Protein AF-A0A3M1EC42-F1 (afdb_monomer)

Nearest PDB structures (foldseek):
  6jzc-assembly1_A  TM=4.758E-01  e=5.371E-01  Mus musculus
  3n10-assembly1_A  TM=3.658E-01  e=4.833E+00  Yersinia pestis
  2fjt-assembly1_B  TM=2.002E-01  e=6.261E-01  Yersinia pestis KIM10+
  6tuh-assembly2_B  TM=3.003E-01  e=6.240E+00  Homo sapiens
  5c79-assembly2_B  TM=2.444E-01  e=6.240E+00  Mus musculus

Mean predicted aligned error: 6.99 Å

Radius of gyration: 23.3 Å; Cα contacts (8 Å, |Δi|>4): 677; chains: 1; bounding box: 55×46×60 Å

Secondary structure (DSSP, 8-state):
----EEEEEE-TT--TT-SSS-SEEEEEE-GGGT---EEEEEEEEEEEEEEEETTEEEEEEEEETTEEEEESSHHHHHHHHHHHHHHH-BTTB--SEEEEETTEEEEEEEETTEEEEE-TTS-EEEESSHHHHHHHHHHHHHHTTS-SSTTSEEEEEE-TTT--EE--SEEEE-SSS--EEEEEEEETTEEEEEEEETTEEEEEESSSTTHHHHHHHHHHHHHHHTTSSSSGGG-EEEEE-HHHHHHHHHTSEEEEEEEEEEEEETTEEEEEEEEEEE-SS-EEEEEE-TTS-EEEEEESSHHHHHHHHHHHHHHTTSSS-GGG-EEEEPPTT----HHHHHTTS----

Foldseek 3Di:
DLQKDKDKDADPPDDPPDQPAARIFIWIDCVSLVARAIAAGAGKHKDADPDDDPPQGIKIWGAALRRIQIDSDDVVSSVVVVVVVNVQDDPSDHAFKWKDAPPDIWGWHDDVQWIWTDDVVDDIQIDSWPLVSLVVVLVVCCVVPSDVDSVSIFMWGQASHHNDTHGFLWWKDADQGGTWGWTWYQDPVGIWIWTIDRNDIDIDHPPDLCRVVVSLQVQLVVCCVVVSDVGSQSIKIGQHAPVSVVSSVVQWAFPQKWKWAWFQDPNDTDIDIWTWTDPPQWIWTWDQDPQRGIMIGTDNDPVRRLLSVLVVCVVVVRHPGSNRIDMDGDDPDDDPDVVNVVSPPPPPD

Sequence (349 aa):
MSTLSITYRKNPQYVDGAVNEPRLFAVIDLSGYGVTEKITDLPIYFRQLKTPVGPIRVVYSTRVAGLPLERGNLESLVTVLDGYLASLIRFERLPEYVFHVGDDAWPIYQLPGELVTRYPGGPVFSAPDIAELRLWLADHFKRIGRIENRRELNILYLSHSDLQLYPPECTLRASTVPDIPVFPTKNGKGKKLVAPVNSQSISVPMSQDTALFDLYHEVGWYLTRRGRIADPYELTVRKLDRDTWARLKAALTPYGLALSFYVETDGRLRRHESPVFTDGQSLIAAQVNRLGRMSLYLGTDMRALQKRLGEELYSYRMISSPDAVQVVSAQRDAPMSILDRLLQAPAIA

Solvent-accessible surface area (backbone atoms only — not comparable to full-atom values): 19020 Å² total; per-residue (Å²): 131,68,67,67,48,75,48,79,41,77,37,91,83,51,54,94,87,42,81,89,43,40,46,29,26,34,30,36,45,35,57,57,61,64,20,90,62,55,30,63,46,28,51,30,30,53,46,76,48,92,72,60,62,84,92,36,51,39,38,34,33,37,51,49,74,77,47,78,48,76,24,64,42,68,69,63,37,48,57,51,49,43,57,48,48,63,70,59,45,52,93,47,31,65,41,49,31,32,42,33,52,86,94,46,75,42,59,26,32,73,51,96,71,30,35,38,34,61,52,91,98,56,67,78,47,72,25,48,26,65,32,58,36,49,50,55,49,27,52,50,38,36,75,73,68,77,35,93,48,62,82,60,52,43,67,27,40,36,39,68,31,36,35,40,64,40,63,49,56,28,30,42,35,43,95,77,48,65,58,29,53,28,32,78,44,60,56,101,89,47,51,28,41,34,37,55,51,85,59,38,75,49,69,36,61,54,87,48,74,54,31,68,57,56,41,47,50,55,52,18,49,51,36,30,78,68,67,56,39,94,48,40,51,61,43,27,45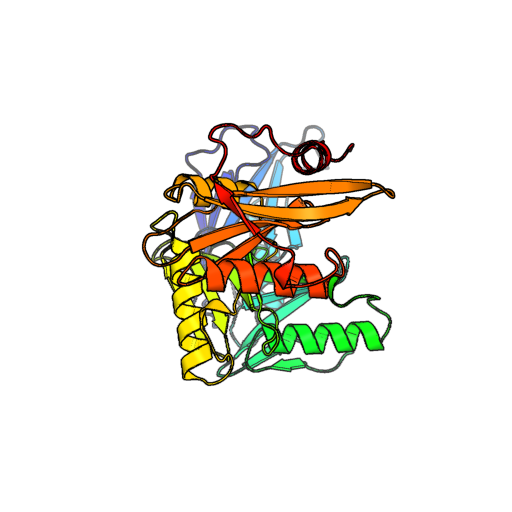,30,67,24,46,62,68,61,48,54,52,37,55,73,70,39,46,76,64,61,34,18,45,34,36,57,34,74,54,95,93,36,80,40,82,44,75,25,61,30,28,28,80,88,79,36,34,36,36,57,44,73,46,98,85,58,24,33,32,39,42,44,15,84,41,70,66,53,33,41,48,52,54,13,47,52,37,31,74,70,66,48,34,98,45,36,78,58,46,39,84,42,76,44,65,95,77,67,75,76,51,68,65,58,53,64,62,60,54,73,79,81,126

pLDDT: mean 89.1, std 12.34, range [30.92, 97.69]

Structure (mmCIF, N/CA/C/O backbone):
data_AF-A0A3M1EC42-F1
#
_entry.id   AF-A0A3M1EC42-F1
#
loop_
_atom_site.group_PDB
_atom_site.id
_atom_site.type_symbol
_atom_site.label_atom_id
_atom_site.label_alt_id
_atom_site.label_comp_id
_atom_site.label_asym_id
_atom_site.label_entity_id
_atom_site.label_seq_id
_atom_site.pdbx_PDB_ins_code
_atom_site.Cartn_x
_atom_site.Cartn_y
_atom_site.Cartn_z
_atom_site.occupancy
_atom_site.B_iso_or_equiv
_atom_site.auth_seq_id
_atom_site.auth_comp_id
_atom_site.auth_asym_id
_atom_site.auth_atom_id
_atom_site.pdbx_PDB_model_num
ATOM 1 N N . MET A 1 1 ? 18.804 -14.948 -26.919 1.00 50.34 1 MET A N 1
ATOM 2 C CA . MET A 1 1 ? 18.633 -13.533 -26.539 1.00 50.34 1 MET A CA 1
ATOM 3 C C . MET A 1 1 ? 17.150 -13.244 -26.620 1.00 50.34 1 MET A C 1
ATOM 5 O O . MET A 1 1 ? 16.623 -13.200 -27.723 1.00 50.34 1 MET A O 1
ATOM 9 N N . SER A 1 2 ? 16.465 -13.177 -25.482 1.00 52.91 2 SER A N 1
ATOM 10 C CA . SER A 1 2 ? 15.068 -12.742 -25.448 1.00 52.91 2 SER A CA 1
ATOM 11 C C . SER A 1 2 ? 15.041 -11.278 -25.857 1.00 52.91 2 SER A C 1
ATOM 13 O O . SER A 1 2 ? 15.697 -10.479 -25.207 1.00 52.91 2 SER A O 1
ATOM 15 N N . THR A 1 3 ? 14.401 -10.955 -26.979 1.00 73.81 3 THR A N 1
ATOM 16 C CA . THR A 1 3 ? 14.316 -9.579 -27.481 1.00 73.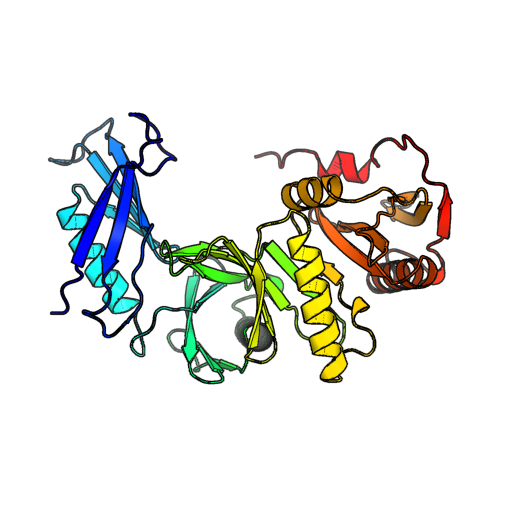81 3 THR A CA 1
ATOM 17 C C . THR A 1 3 ? 12.951 -9.041 -27.099 1.00 73.81 3 THR A C 1
ATOM 19 O O . THR A 1 3 ? 11.931 -9.469 -27.638 1.00 73.81 3 THR A O 1
ATOM 22 N N . LEU A 1 4 ? 12.926 -8.149 -26.119 1.00 84.88 4 LEU A N 1
ATOM 23 C CA . LEU A 1 4 ? 11.725 -7.447 -25.706 1.00 84.88 4 LEU A CA 1
ATOM 24 C C . LEU A 1 4 ? 11.152 -6.630 -26.882 1.00 84.88 4 LEU A C 1
ATOM 26 O O . LEU A 1 4 ? 11.871 -5.890 -27.555 1.00 84.88 4 LEU A O 1
ATOM 30 N N . SER A 1 5 ? 9.845 -6.756 -27.134 1.00 89.25 5 SER A N 1
ATOM 31 C CA . SER A 1 5 ? 9.148 -5.987 -28.175 1.00 89.25 5 SER A CA 1
ATOM 32 C C . SER A 1 5 ? 8.444 -4.777 -27.558 1.00 89.25 5 SER A C 1
ATOM 34 O O . SER A 1 5 ? 7.576 -4.942 -26.697 1.00 89.25 5 SER A O 1
ATOM 36 N N . ILE A 1 6 ? 8.800 -3.566 -28.008 1.00 93.94 6 ILE A N 1
ATOM 37 C CA . ILE A 1 6 ? 8.204 -2.298 -27.551 1.00 93.94 6 ILE A CA 1
ATOM 38 C C . ILE A 1 6 ? 7.476 -1.603 -28.690 1.00 93.94 6 ILE A C 1
ATOM 40 O O . ILE A 1 6 ? 8.027 -1.408 -29.772 1.00 93.94 6 ILE A O 1
ATOM 44 N N . THR A 1 7 ? 6.267 -1.128 -28.405 1.00 94.81 7 THR A N 1
ATOM 45 C CA . THR A 1 7 ? 5.597 -0.112 -29.224 1.00 94.81 7 THR A CA 1
ATOM 46 C C . THR A 1 7 ? 5.316 1.132 -28.390 1.00 94.81 7 THR A C 1
ATOM 48 O O . THR A 1 7 ? 5.173 1.053 -27.171 1.00 94.81 7 THR A O 1
ATOM 51 N N . TYR A 1 8 ? 5.264 2.301 -29.030 1.00 95.94 8 TYR A N 1
ATOM 52 C CA . TYR A 1 8 ? 5.087 3.578 -28.338 1.00 95.94 8 TYR A CA 1
ATOM 53 C C . TYR A 1 8 ? 3.787 4.258 -28.749 1.00 95.94 8 TYR A C 1
ATOM 55 O O . TYR A 1 8 ? 3.456 4.345 -29.931 1.00 95.94 8 TYR A O 1
ATOM 63 N N . ARG A 1 9 ? 3.101 4.833 -27.764 1.00 95.56 9 ARG A N 1
ATOM 64 C CA . ARG A 1 9 ? 1.951 5.717 -27.945 1.00 95.56 9 ARG A CA 1
ATOM 65 C C . ARG A 1 9 ? 2.299 7.105 -27.420 1.00 95.56 9 ARG A C 1
ATOM 67 O O . ARG A 1 9 ? 2.848 7.236 -26.330 1.00 95.56 9 ARG A O 1
ATOM 74 N N . LYS A 1 10 ? 1.974 8.155 -28.178 1.00 94.50 10 LYS A N 1
ATOM 75 C CA . LYS A 1 10 ? 2.142 9.540 -27.710 1.00 94.50 10 LYS A CA 1
ATOM 76 C C . LYS A 1 10 ? 1.190 9.826 -26.550 1.00 94.50 10 LYS A C 1
ATOM 78 O O . LYS A 1 10 ? 0.035 9.400 -26.590 1.00 94.50 10 LYS A O 1
ATOM 83 N N . ASN A 1 11 ? 1.658 10.572 -25.552 1.00 93.75 11 ASN A N 1
ATOM 84 C CA . ASN A 1 11 ? 0.771 11.144 -24.549 1.00 93.75 11 ASN A CA 1
ATOM 85 C C . ASN A 1 11 ? 0.087 12.395 -25.139 1.00 93.75 11 ASN A C 1
ATOM 87 O O . ASN A 1 11 ? 0.784 13.371 -25.412 1.00 93.75 11 ASN A O 1
ATOM 91 N N . PRO A 1 12 ? -1.245 12.402 -25.348 1.00 90.44 12 PRO A N 1
ATOM 92 C CA . PRO A 1 12 ? -1.942 13.558 -25.915 1.00 90.44 12 PRO A CA 1
ATOM 93 C C . PRO A 1 12 ? -1.949 14.780 -24.986 1.00 90.44 12 PRO A C 1
ATOM 95 O O . PRO A 1 12 ? -2.216 15.880 -25.451 1.00 90.44 12 PRO A O 1
ATOM 98 N N . GLN A 1 13 ? -1.674 14.591 -23.693 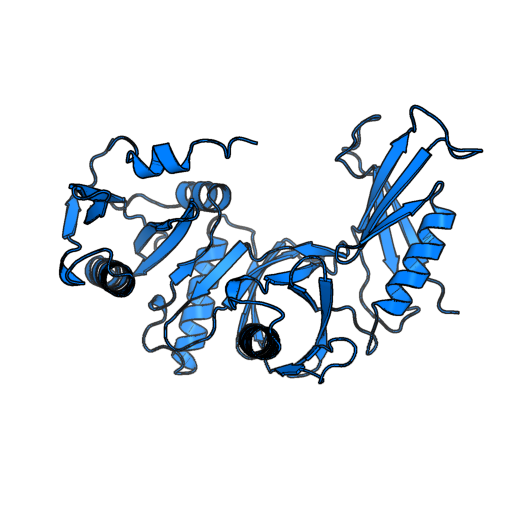1.00 90.06 13 GLN A N 1
ATOM 99 C CA . GLN A 1 13 ? -1.626 15.671 -22.705 1.00 90.06 13 GLN A CA 1
ATOM 100 C C . GLN A 1 13 ? -0.244 16.324 -22.600 1.00 90.06 13 GLN A C 1
ATOM 102 O O . GLN A 1 13 ? -0.120 17.345 -21.939 1.00 90.06 13 GLN A O 1
ATOM 107 N N . TYR A 1 14 ? 0.783 15.753 -23.239 1.00 90.88 14 TYR A N 1
ATOM 108 C CA . TYR A 1 14 ? 2.147 16.255 -23.119 1.00 90.88 14 TYR A CA 1
ATOM 109 C C . TYR A 1 14 ? 2.306 17.629 -23.774 1.00 90.88 14 TYR A C 1
ATOM 111 O O . TYR A 1 14 ? 2.004 17.802 -24.958 1.00 90.88 14 TYR A O 1
ATOM 119 N N . VAL A 1 15 ? 2.875 18.565 -23.018 1.00 87.56 15 VAL A N 1
ATOM 120 C CA . VAL A 1 15 ? 3.293 19.883 -23.505 1.00 87.56 15 VAL A CA 1
ATOM 121 C C . VAL A 1 15 ? 4.820 19.954 -23.554 1.00 87.56 15 VAL A C 1
ATOM 123 O O . VAL A 1 15 ? 5.505 19.505 -22.633 1.00 87.56 15 VAL A O 1
ATOM 126 N N . ASP A 1 16 ? 5.375 20.530 -24.624 1.00 83.69 16 ASP A N 1
ATOM 127 C CA . ASP A 1 16 ? 6.824 20.694 -24.757 1.00 83.69 16 ASP A CA 1
ATOM 128 C C . ASP A 1 16 ? 7.401 21.488 -23.573 1.00 83.69 16 ASP A C 1
ATOM 130 O O . ASP A 1 16 ? 6.939 22.575 -23.229 1.00 83.69 16 ASP A O 1
ATOM 134 N N . GLY A 1 17 ? 8.428 20.920 -22.937 1.00 78.25 17 GLY A N 1
ATOM 135 C CA . GLY A 1 17 ? 9.040 21.476 -21.728 1.00 78.25 17 GLY A CA 1
ATOM 136 C C . GLY A 1 17 ? 8.442 20.970 -20.411 1.00 78.25 17 GLY A C 1
ATOM 137 O O . GLY A 1 17 ? 9.009 21.260 -19.356 1.00 78.25 17 GLY A O 1
ATOM 138 N N . ALA A 1 18 ? 7.369 20.170 -20.439 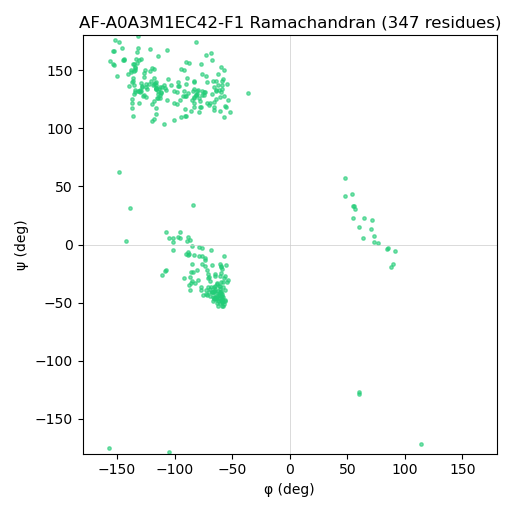1.00 82.38 18 ALA A N 1
ATOM 139 C CA . ALA A 1 18 ? 6.856 19.503 -19.246 1.00 82.38 18 ALA A CA 1
ATOM 140 C C . ALA A 1 18 ? 7.875 18.477 -18.720 1.00 82.38 18 ALA A C 1
ATOM 142 O O . ALA A 1 18 ? 8.300 17.567 -19.433 1.00 82.38 18 ALA A O 1
ATOM 143 N N . VAL A 1 19 ? 8.279 18.636 -17.456 1.00 76.25 19 VAL A N 1
ATOM 144 C CA . VAL A 1 19 ? 9.298 17.784 -16.810 1.00 76.25 19 VAL A CA 1
ATOM 145 C C . VAL A 1 19 ? 8.670 16.591 -16.083 1.00 76.25 19 VAL A C 1
ATOM 147 O O . VAL A 1 19 ? 9.288 15.535 -15.993 1.00 76.25 19 VAL A O 1
ATOM 150 N N . ASN A 1 20 ? 7.430 16.739 -15.607 1.00 84.81 20 ASN A N 1
ATOM 151 C CA . ASN A 1 20 ? 6.737 15.738 -14.786 1.00 84.81 20 ASN A CA 1
ATOM 152 C C . ASN A 1 20 ? 5.652 14.968 -15.549 1.00 84.81 20 ASN A C 1
ATOM 154 O O . ASN A 1 20 ? 4.930 14.168 -14.958 1.00 84.81 20 ASN A O 1
ATOM 158 N N . GLU A 1 21 ? 5.542 15.189 -16.856 1.00 91.00 21 GLU A N 1
ATOM 159 C CA . GLU A 1 21 ? 4.565 14.516 -17.703 1.00 91.00 21 GLU A CA 1
ATOM 160 C C . GLU A 1 21 ? 5.282 13.573 -18.668 1.00 91.00 21 GLU A C 1
ATOM 162 O O . GLU A 1 21 ? 6.255 13.974 -19.318 1.00 91.00 21 GLU A O 1
ATOM 167 N N . PRO A 1 22 ? 4.833 12.312 -18.785 1.00 94.69 22 PRO A N 1
ATOM 168 C CA . PRO A 1 22 ? 5.423 11.398 -19.744 1.00 94.69 22 PRO A CA 1
ATOM 169 C C . PRO A 1 22 ? 5.140 11.905 -21.157 1.00 94.69 22 PRO A C 1
ATOM 171 O O . PRO A 1 22 ? 4.014 12.276 -21.486 1.00 94.69 22 PRO A O 1
ATOM 174 N N . ARG A 1 23 ? 6.154 11.884 -22.017 1.00 95.50 23 ARG A N 1
ATOM 175 C CA . ARG A 1 23 ? 6.002 12.211 -23.438 1.00 95.50 23 ARG A CA 1
ATOM 176 C C . ARG A 1 23 ? 5.377 11.049 -24.206 1.00 95.50 23 ARG A C 1
ATOM 178 O O . ARG A 1 23 ? 4.596 11.258 -25.136 1.00 95.50 23 ARG A O 1
ATOM 185 N N . LEU A 1 24 ? 5.736 9.823 -23.827 1.00 96.81 24 LEU A N 1
ATOM 186 C CA . LEU A 1 24 ? 5.275 8.587 -24.454 1.00 96.81 24 LEU A CA 1
ATOM 187 C C . LEU A 1 24 ? 4.828 7.584 -23.388 1.00 96.81 24 LEU A C 1
ATOM 189 O O . LEU A 1 24 ? 5.316 7.601 -22.261 1.00 96.81 24 LEU A O 1
ATOM 193 N N . PHE A 1 25 ? 3.962 6.665 -23.796 1.00 96.69 25 PHE A N 1
ATOM 194 C CA . PHE A 1 25 ? 3.672 5.428 -23.085 1.00 96.69 25 PHE A CA 1
ATOM 195 C C . PHE A 1 25 ? 4.185 4.256 -23.918 1.00 96.69 25 PHE A C 1
ATOM 197 O O . PHE A 1 25 ? 3.864 4.153 -25.105 1.00 96.69 25 PHE A O 1
ATOM 204 N N . ALA A 1 26 ? 5.005 3.403 -23.313 1.00 96.12 26 ALA A N 1
ATOM 205 C CA . ALA A 1 26 ? 5.505 2.188 -23.933 1.00 96.12 26 ALA A CA 1
ATOM 206 C C . ALA A 1 26 ? 4.584 1.004 -23.608 1.00 96.12 26 ALA A C 1
ATOM 208 O O . ALA A 1 26 ? 4.230 0.772 -22.451 1.00 96.12 26 ALA A O 1
ATOM 209 N N . VAL A 1 27 ? 4.230 0.249 -24.647 1.00 95.69 27 VAL A N 1
ATOM 210 C CA . VAL A 1 27 ? 3.586 -1.059 -24.544 1.00 95.69 27 VAL A CA 1
ATOM 211 C C . VAL A 1 27 ? 4.662 -2.113 -24.748 1.00 95.69 27 VAL A C 1
ATOM 213 O O . VAL A 1 27 ? 5.322 -2.115 -25.790 1.00 95.69 27 VAL A O 1
ATOM 216 N N . ILE A 1 28 ? 4.833 -2.991 -23.766 1.00 94.94 28 ILE A N 1
ATOM 217 C CA . ILE A 1 28 ? 5.882 -4.008 -23.748 1.00 94.94 28 ILE A CA 1
ATOM 218 C C . ILE A 1 28 ? 5.252 -5.392 -23.801 1.00 94.94 28 ILE A C 1
ATOM 220 O O . ILE A 1 28 ? 4.425 -5.743 -22.958 1.00 94.94 28 ILE A O 1
ATOM 224 N N . ASP A 1 29 ? 5.687 -6.184 -24.776 1.00 93.75 29 ASP A N 1
ATOM 225 C CA . ASP A 1 29 ? 5.403 -7.612 -24.836 1.00 93.75 29 ASP A CA 1
ATOM 226 C C . ASP A 1 29 ? 6.516 -8.391 -24.123 1.00 93.75 29 ASP A C 1
ATOM 228 O O . ASP A 1 29 ? 7.678 -8.351 -24.538 1.00 93.75 29 ASP A O 1
ATOM 232 N N . LEU A 1 30 ? 6.154 -9.076 -23.036 1.00 93.06 30 LEU A N 1
ATOM 233 C CA . LEU A 1 30 ? 7.082 -9.855 -22.217 1.00 93.06 30 LEU A CA 1
ATOM 234 C C . LEU A 1 30 ? 7.090 -11.348 -22.570 1.00 93.06 30 LEU A C 1
ATOM 236 O O . LEU A 1 30 ? 7.783 -12.121 -21.907 1.00 93.06 30 LEU A O 1
ATOM 240 N N . SER A 1 31 ? 6.393 -11.763 -23.635 1.00 91.62 31 SER A N 1
ATOM 241 C CA . SER A 1 31 ? 6.356 -13.166 -24.078 1.00 91.62 31 SER A CA 1
ATOM 242 C C . SER A 1 31 ? 7.743 -13.743 -24.374 1.00 91.62 31 SER A C 1
ATOM 244 O O . SER A 1 31 ? 7.979 -14.926 -24.137 1.00 91.62 31 SER A O 1
ATOM 246 N N . GLY A 1 32 ? 8.703 -12.904 -24.784 1.00 89.25 32 GLY A N 1
ATOM 247 C CA . GLY A 1 32 ? 10.112 -13.289 -24.938 1.00 89.25 32 GLY A CA 1
ATOM 248 C C . GLY A 1 32 ? 10.785 -13.781 -23.645 1.00 89.25 32 GLY A C 1
ATOM 249 O O . GLY A 1 32 ? 11.825 -14.436 -23.713 1.00 89.25 32 GLY A O 1
ATOM 250 N N . TYR A 1 33 ? 10.194 -13.506 -22.479 1.00 89.62 33 TYR A N 1
ATOM 251 C CA . TYR A 1 33 ? 10.626 -13.977 -21.158 1.00 89.62 33 TYR A CA 1
ATOM 252 C C . TYR A 1 33 ? 9.705 -15.052 -20.558 1.00 89.62 33 TYR A C 1
ATOM 254 O O . TYR A 1 33 ? 9.805 -15.338 -19.366 1.00 89.62 33 TYR A O 1
ATOM 262 N N . GLY A 1 34 ? 8.777 -15.609 -21.344 1.00 89.56 34 GLY A N 1
ATOM 263 C CA . GLY A 1 34 ? 7.776 -16.569 -20.861 1.00 89.56 34 GLY A CA 1
ATOM 264 C C . GLY A 1 34 ? 6.623 -15.939 -20.070 1.00 89.56 34 GLY A C 1
ATOM 265 O O . GLY A 1 34 ? 5.715 -16.642 -19.642 1.00 89.56 34 GLY A O 1
ATOM 266 N N . VAL A 1 35 ? 6.613 -14.612 -19.908 1.00 90.44 35 VAL A N 1
ATOM 267 C CA . VAL A 1 35 ? 5.552 -13.889 -19.199 1.00 90.44 35 VAL A CA 1
ATOM 268 C C . VAL A 1 35 ? 4.404 -13.613 -20.171 1.00 90.44 35 VAL A C 1
ATOM 270 O O . VAL A 1 35 ? 4.596 -12.993 -21.216 1.00 90.44 35 VAL A O 1
ATOM 273 N N . THR A 1 36 ? 3.189 -14.045 -19.832 1.00 86.94 36 THR A N 1
ATOM 274 C CA . THR A 1 36 ? 1.999 -13.837 -20.682 1.00 86.94 36 THR A CA 1
ATOM 275 C C . THR A 1 36 ? 1.446 -12.413 -20.623 1.00 86.94 36 THR A C 1
ATOM 277 O O . THR A 1 36 ? 0.631 -12.017 -21.456 1.00 86.94 36 THR A O 1
ATOM 280 N N . GLU A 1 37 ? 1.836 -11.654 -19.604 1.00 84.06 37 GLU A N 1
ATOM 281 C CA . GLU A 1 37 ? 1.365 -10.296 -19.357 1.00 84.06 37 GLU A CA 1
ATOM 282 C C . GLU A 1 37 ? 2.023 -9.288 -20.303 1.00 84.06 37 GLU A C 1
ATOM 284 O O . GLU A 1 37 ? 3.187 -9.410 -20.689 1.00 84.06 37 GLU A O 1
ATOM 289 N N . LYS A 1 38 ? 1.258 -8.251 -20.653 1.00 90.88 38 LYS A N 1
ATOM 290 C CA . LYS A 1 38 ? 1.746 -7.097 -21.408 1.00 90.88 38 LYS A CA 1
ATOM 291 C C . LYS A 1 38 ? 1.692 -5.867 -20.527 1.00 90.88 38 LYS A C 1
ATOM 293 O O . LYS A 1 38 ? 0.661 -5.596 -19.913 1.00 90.88 38 LYS A O 1
ATOM 298 N N . ILE A 1 39 ? 2.770 -5.096 -20.537 1.00 93.56 39 ILE A N 1
ATOM 299 C CA . ILE A 1 39 ? 2.794 -3.772 -19.914 1.00 93.56 39 ILE A CA 1
ATOM 300 C C . ILE A 1 39 ? 2.164 -2.809 -20.907 1.00 93.56 39 ILE A C 1
ATOM 302 O O . ILE A 1 39 ? 2.549 -2.810 -22.075 1.00 93.56 39 ILE A O 1
ATOM 306 N N . THR A 1 40 ? 1.190 -2.010 -20.485 1.00 92.00 40 THR A N 1
ATOM 307 C CA . THR A 1 40 ? 0.393 -1.187 -21.410 1.00 92.00 40 THR A CA 1
ATOM 308 C C . THR A 1 40 ? 0.703 0.300 -21.333 1.00 92.00 40 THR A C 1
ATOM 310 O O . THR A 1 40 ? 0.431 1.026 -22.286 1.00 92.00 40 THR A O 1
ATOM 313 N N . ASP A 1 41 ? 1.242 0.764 -20.210 1.00 93.38 41 ASP A N 1
ATOM 314 C CA . ASP A 1 41 ? 1.326 2.183 -19.882 1.00 93.38 41 ASP A CA 1
ATOM 315 C C . ASP A 1 41 ? 2.673 2.563 -19.236 1.00 93.38 41 ASP A C 1
ATOM 317 O O . ASP A 1 41 ? 2.705 3.491 -18.434 1.00 93.38 41 ASP A O 1
ATOM 321 N N . LEU A 1 42 ? 3.797 1.905 -19.571 1.00 95.81 42 LEU A N 1
ATOM 322 C CA . LEU A 1 42 ? 5.106 2.293 -19.012 1.00 95.81 42 LEU A CA 1
ATOM 323 C C . LEU A 1 42 ? 5.426 3.751 -19.409 1.00 95.81 42 LEU A C 1
ATOM 325 O O . LEU A 1 42 ? 5.604 4.025 -20.603 1.00 95.81 42 LEU A O 1
ATOM 329 N N . PRO A 1 43 ? 5.517 4.699 -18.456 1.00 96.62 43 PRO A N 1
ATOM 330 C CA . PRO A 1 43 ? 5.732 6.104 -18.778 1.00 96.62 43 PRO A CA 1
ATOM 331 C C . PRO A 1 43 ? 7.175 6.353 -19.225 1.00 96.62 43 PRO A C 1
ATOM 333 O O . PRO A 1 43 ? 8.124 5.971 -18.539 1.00 96.62 43 PRO A O 1
ATOM 336 N N . ILE A 1 44 ? 7.347 7.050 -20.349 1.00 97.12 44 ILE A N 1
ATOM 337 C CA . ILE A 1 44 ? 8.646 7.521 -20.837 1.00 97.12 44 ILE A CA 1
ATOM 338 C C . ILE A 1 44 ? 8.645 9.050 -20.843 1.00 97.12 44 ILE A C 1
ATOM 340 O O . ILE A 1 44 ? 7.889 9.697 -21.574 1.00 97.12 44 ILE A O 1
ATOM 344 N N . TYR A 1 45 ? 9.526 9.629 -20.041 1.00 96.44 45 TYR A N 1
ATOM 345 C CA . TYR A 1 45 ? 9.741 11.062 -19.916 1.00 96.44 45 TYR A CA 1
ATOM 346 C C . TYR A 1 45 ? 10.800 11.538 -20.901 1.00 96.44 45 TYR A C 1
ATOM 348 O O . TYR A 1 45 ? 11.644 10.771 -21.371 1.00 96.44 45 TYR A O 1
ATOM 356 N N . PHE A 1 46 ? 10.747 12.827 -21.215 1.00 94.06 46 PHE A N 1
ATOM 357 C CA . PHE A 1 46 ? 11.670 13.473 -22.132 1.00 94.06 46 PHE A CA 1
ATOM 358 C C . PHE A 1 46 ? 12.143 14.794 -21.546 1.00 94.06 46 PHE A C 1
ATOM 360 O O . PHE A 1 46 ? 11.337 15.617 -21.118 1.00 94.06 46 PHE A O 1
ATOM 367 N N . ARG A 1 47 ? 13.454 15.021 -21.591 1.00 92.31 47 ARG A N 1
ATOM 368 C CA . ARG A 1 47 ? 14.066 16.284 -21.185 1.00 92.31 47 ARG A CA 1
ATOM 369 C C . ARG A 1 47 ? 15.117 16.712 -22.197 1.00 92.31 47 ARG A C 1
ATOM 371 O O . ARG A 1 47 ? 16.034 15.954 -22.505 1.00 92.31 47 ARG A O 1
ATOM 378 N N . GLN A 1 48 ? 15.030 17.956 -22.655 1.00 90.81 48 GLN A N 1
ATOM 379 C CA . GLN A 1 48 ? 16.109 18.596 -23.403 1.00 90.81 48 GLN A CA 1
ATOM 380 C C . GLN A 1 48 ? 17.176 19.120 -22.432 1.00 90.81 48 GLN A C 1
ATOM 382 O O . GLN A 1 48 ? 16.854 19.747 -21.421 1.00 90.81 48 GLN A O 1
ATOM 387 N N . LEU A 1 49 ? 18.450 18.840 -22.709 1.00 88.25 49 LEU A N 1
ATOM 388 C CA . LEU A 1 49 ? 19.554 19.292 -21.864 1.00 88.25 49 LEU A CA 1
ATOM 389 C C . LEU A 1 49 ? 19.892 20.753 -22.172 1.00 88.25 49 LEU A C 1
ATOM 391 O O . LEU A 1 49 ? 20.119 21.104 -23.328 1.00 88.25 49 LEU A O 1
ATOM 395 N N . LYS A 1 50 ? 19.979 21.588 -21.128 1.00 86.88 50 LYS A N 1
ATOM 396 C CA . LYS A 1 50 ? 20.460 22.977 -21.249 1.00 86.88 50 LYS A CA 1
ATOM 397 C C . LYS A 1 50 ? 21.942 23.023 -21.628 1.00 86.88 50 LYS A C 1
ATOM 399 O O . LYS A 1 50 ? 22.335 23.809 -22.481 1.00 86.88 50 LYS A O 1
ATOM 404 N N . THR A 1 51 ? 22.731 22.135 -21.026 1.00 88.19 51 THR A N 1
ATOM 405 C CA . THR A 1 51 ? 24.154 21.951 -21.320 1.00 88.19 51 THR A CA 1
ATOM 406 C C . THR A 1 51 ? 24.352 20.533 -21.845 1.00 88.19 51 THR A C 1
ATOM 408 O O . THR A 1 51 ? 24.203 19.580 -21.077 1.00 88.19 51 THR A O 1
ATOM 411 N N . PRO A 1 52 ? 24.625 20.357 -23.145 1.00 84.56 52 PRO A N 1
ATOM 412 C CA . PRO A 1 52 ? 24.841 19.035 -23.712 1.00 84.56 52 PRO A CA 1
ATOM 413 C C . PRO A 1 52 ? 26.057 18.314 -23.123 1.00 84.56 52 PRO A C 1
ATOM 415 O O . PRO A 1 52 ? 27.078 18.939 -22.848 1.00 84.56 52 PRO A O 1
ATOM 418 N N . VAL A 1 53 ? 25.973 16.986 -23.007 1.00 82.12 53 VAL A N 1
ATOM 419 C CA . VAL A 1 53 ? 27.094 16.127 -22.591 1.00 82.12 53 VAL A CA 1
ATOM 420 C C . VAL A 1 53 ? 27.548 15.318 -23.806 1.00 82.12 53 VAL A C 1
ATOM 422 O O . VAL A 1 53 ? 26.867 14.387 -24.240 1.00 82.12 53 VAL A O 1
ATOM 425 N N . GLY A 1 54 ? 28.670 15.709 -24.415 1.00 85.56 54 GLY A N 1
ATOM 426 C CA . GLY A 1 54 ? 29.143 15.106 -25.667 1.00 85.56 54 GLY A CA 1
ATOM 427 C C . GLY A 1 54 ? 28.120 15.276 -26.808 1.00 85.56 54 GLY A C 1
ATOM 428 O O . GLY A 1 54 ? 27.666 16.400 -27.037 1.00 85.56 54 GLY A O 1
ATOM 429 N N . PRO A 1 55 ? 27.723 14.209 -27.535 1.00 85.00 55 PRO A N 1
ATOM 430 C CA . PRO A 1 55 ? 26.692 14.282 -28.579 1.00 85.00 55 PRO A CA 1
ATOM 431 C C . PRO A 1 55 ? 25.255 14.294 -28.025 1.00 85.00 55 PRO A C 1
ATOM 433 O O . PRO A 1 55 ? 24.307 14.546 -28.766 1.00 85.00 55 PRO A O 1
ATOM 436 N N . ILE A 1 56 ? 25.060 14.047 -26.727 1.00 86.25 56 ILE A N 1
ATOM 437 C CA . ILE A 1 56 ? 23.732 13.896 -26.129 1.00 86.25 56 ILE A CA 1
ATOM 438 C C . ILE A 1 56 ? 23.103 15.278 -25.922 1.00 86.25 56 ILE A C 1
ATOM 440 O O . ILE A 1 56 ? 23.635 16.121 -25.200 1.00 86.25 56 ILE A O 1
ATOM 444 N N . ARG A 1 57 ? 21.966 15.519 -26.584 1.00 90.75 57 ARG A N 1
ATOM 445 C CA . ARG A 1 57 ? 21.174 16.765 -26.488 1.00 90.75 57 ARG A CA 1
ATOM 446 C C . ARG A 1 57 ? 19.866 16.583 -25.717 1.00 90.75 57 ARG A C 1
ATOM 448 O O . ARG A 1 57 ? 19.303 17.552 -25.212 1.00 90.75 57 ARG A O 1
ATOM 455 N N . VAL A 1 58 ? 19.387 15.348 -25.629 1.00 92.56 58 VAL A N 1
ATOM 456 C CA . VAL A 1 58 ? 18.116 14.981 -25.004 1.00 92.56 58 VAL A CA 1
ATOM 457 C C . VAL A 1 58 ? 18.305 13.745 -24.140 1.00 92.56 58 VAL A C 1
ATOM 459 O O . VAL A 1 58 ? 19.216 12.957 -24.378 1.00 92.56 58 VAL A O 1
ATOM 462 N N . VAL A 1 59 ? 17.437 13.577 -23.151 1.00 94.00 59 VAL A N 1
ATOM 463 C CA . VAL A 1 59 ? 17.385 12.394 -22.295 1.00 94.00 59 VAL A CA 1
ATOM 464 C C . VAL A 1 59 ? 15.965 11.855 -22.305 1.00 94.00 59 VAL A C 1
ATOM 466 O O . VAL A 1 59 ? 15.013 12.598 -22.059 1.00 94.00 59 VAL A O 1
ATOM 469 N N . TYR A 1 60 ? 15.847 10.564 -22.588 1.00 96.06 60 TYR A N 1
ATOM 470 C CA . TYR A 1 60 ? 14.653 9.778 -22.332 1.00 96.06 60 TYR A CA 1
ATOM 471 C C . TYR A 1 60 ? 14.845 9.036 -21.022 1.00 96.06 60 TYR A C 1
ATOM 473 O O . TYR A 1 60 ? 15.888 8.410 -20.814 1.00 96.06 60 TYR A O 1
ATOM 481 N N . SER A 1 61 ? 13.852 9.108 -20.146 1.00 96.56 61 SER A N 1
ATOM 482 C CA . SER A 1 61 ? 13.915 8.445 -18.853 1.00 96.56 61 SER A CA 1
ATOM 483 C C . SER A 1 61 ? 12.631 7.708 -18.524 1.00 96.56 61 SER A C 1
ATOM 485 O O . SER A 1 61 ? 11.545 8.048 -18.985 1.00 96.56 61 SER A O 1
ATOM 487 N N . THR A 1 62 ? 12.765 6.661 -17.729 1.00 97.00 62 THR A N 1
ATOM 488 C CA . THR A 1 62 ? 11.652 5.936 -17.125 1.00 97.00 62 THR A CA 1
ATOM 489 C C . THR A 1 62 ? 12.096 5.397 -15.773 1.00 97.00 62 THR A C 1
ATOM 491 O O . THR A 1 62 ? 13.262 5.519 -15.390 1.00 97.00 62 THR A O 1
ATOM 494 N N . ARG A 1 63 ? 11.166 4.814 -15.029 1.00 95.69 63 ARG A N 1
ATOM 495 C CA . ARG A 1 63 ? 11.442 4.138 -13.769 1.00 95.69 63 ARG A CA 1
ATOM 496 C C . ARG A 1 63 ? 10.824 2.754 -13.841 1.00 95.69 63 ARG A C 1
ATOM 498 O O . ARG A 1 63 ? 9.700 2.626 -14.301 1.00 95.69 63 ARG A O 1
ATOM 505 N N . VAL A 1 64 ? 11.540 1.727 -13.407 1.00 95.12 64 VAL A N 1
ATOM 506 C CA . VAL A 1 64 ? 11.017 0.355 -13.363 1.00 95.12 64 VAL A CA 1
ATOM 507 C C . VAL A 1 64 ? 11.314 -0.199 -11.985 1.00 95.12 64 VAL A C 1
ATOM 509 O O . VAL A 1 64 ? 12.469 -0.191 -11.572 1.00 95.12 64 VAL A O 1
ATOM 512 N N . ALA A 1 65 ? 10.277 -0.612 -11.252 1.00 93.19 65 ALA A N 1
ATOM 513 C CA . ALA A 1 65 ? 10.403 -1.113 -9.882 1.00 93.19 65 ALA A CA 1
ATOM 514 C C . ALA A 1 65 ? 11.277 -0.207 -8.980 1.00 93.19 65 ALA A C 1
ATOM 516 O O . ALA A 1 65 ? 12.114 -0.675 -8.216 1.00 93.19 65 ALA A O 1
ATOM 517 N N . GLY A 1 66 ? 11.108 1.115 -9.100 1.00 90.50 66 GLY A N 1
ATOM 518 C CA . GLY A 1 66 ? 11.851 2.106 -8.312 1.00 90.50 66 GLY A CA 1
ATOM 519 C C . GLY A 1 66 ? 13.192 2.548 -8.910 1.00 90.50 66 GLY A C 1
ATOM 520 O O . GLY A 1 66 ? 13.649 3.642 -8.580 1.00 90.50 66 GLY A O 1
ATOM 521 N N . LEU A 1 67 ? 13.779 1.784 -9.837 1.00 92.31 67 LEU A N 1
ATOM 522 C CA . LEU A 1 67 ? 15.075 2.096 -10.440 1.00 92.31 67 LEU A CA 1
ATOM 523 C C . LEU A 1 67 ? 14.930 3.095 -11.606 1.00 92.31 67 LEU A C 1
ATOM 525 O O . LEU A 1 67 ? 14.220 2.792 -12.571 1.00 92.31 67 LEU A O 1
ATOM 529 N N . PRO A 1 68 ? 15.587 4.272 -11.566 1.00 94.81 68 PRO A N 1
ATOM 530 C CA . PRO A 1 68 ? 15.587 5.207 -12.686 1.00 94.81 68 PRO A CA 1
ATOM 531 C C . PRO A 1 68 ? 16.496 4.713 -13.818 1.00 94.81 68 PRO A C 1
ATOM 533 O O . PRO A 1 68 ? 17.659 4.375 -13.605 1.00 94.81 68 PRO A O 1
ATOM 536 N N . LEU A 1 69 ? 15.972 4.721 -15.042 1.00 96.25 69 LEU A N 1
ATOM 537 C CA . LEU A 1 69 ? 16.689 4.357 -16.260 1.00 96.25 69 LEU A CA 1
ATOM 538 C C . LEU A 1 69 ? 16.690 5.561 -17.204 1.00 96.25 69 LEU A C 1
ATOM 540 O O . LEU A 1 69 ? 15.625 6.034 -17.594 1.00 96.25 69 LEU A O 1
ATOM 544 N N . GLU A 1 70 ? 17.870 6.053 -17.584 1.00 95.81 70 GLU A N 1
ATOM 545 C CA . GLU A 1 70 ? 18.015 7.240 -18.441 1.00 95.81 70 GLU A CA 1
ATOM 546 C C . GLU A 1 70 ? 18.962 6.983 -19.609 1.00 95.81 70 GLU A C 1
ATOM 548 O O . GLU A 1 70 ? 20.067 6.480 -19.403 1.00 95.81 70 GLU A O 1
ATOM 553 N N . ARG A 1 71 ? 18.580 7.355 -20.835 1.00 96.06 71 ARG A N 1
ATOM 554 C CA . ARG A 1 71 ? 19.441 7.239 -22.023 1.00 96.06 71 ARG A CA 1
ATOM 555 C C . ARG A 1 71 ? 19.230 8.386 -23.010 1.00 96.06 71 ARG A C 1
ATOM 557 O O . ARG A 1 71 ? 18.204 9.056 -23.007 1.00 96.06 71 ARG A O 1
ATOM 564 N N . GLY A 1 72 ? 20.225 8.611 -23.872 1.00 95.19 72 GLY A N 1
ATOM 565 C CA . GLY A 1 72 ? 20.224 9.719 -24.838 1.00 95.19 72 GLY A CA 1
ATOM 566 C C . GLY A 1 72 ? 19.271 9.543 -26.028 1.00 95.19 72 GLY A C 1
ATOM 567 O O . GLY A 1 72 ? 19.012 10.494 -26.758 1.00 95.19 72 GLY A O 1
ATOM 568 N N . ASN A 1 73 ? 18.749 8.336 -26.239 1.00 94.69 73 ASN A N 1
ATOM 569 C CA . ASN A 1 73 ? 17.778 8.010 -27.280 1.00 94.69 73 ASN A CA 1
ATOM 570 C C . ASN A 1 73 ? 16.925 6.801 -26.843 1.00 94.69 73 ASN A C 1
ATOM 572 O O . ASN A 1 73 ? 17.265 6.117 -25.873 1.00 94.69 73 ASN A O 1
ATOM 576 N N . LEU A 1 74 ? 15.818 6.560 -27.552 1.00 95.00 74 LEU A N 1
ATOM 577 C CA . LEU A 1 74 ? 14.875 5.485 -27.225 1.00 95.00 74 LEU A CA 1
ATOM 578 C C . LEU A 1 74 ? 15.469 4.089 -27.429 1.00 95.00 74 LEU A C 1
ATOM 580 O O . LEU A 1 74 ? 15.261 3.235 -26.579 1.00 95.00 74 LEU A O 1
ATOM 584 N N . GLU A 1 75 ? 16.235 3.862 -28.495 1.00 93.75 75 GLU A N 1
ATOM 585 C CA . GLU A 1 75 ? 16.847 2.558 -28.793 1.00 93.75 75 GLU A CA 1
ATOM 586 C C . GLU A 1 75 ? 17.770 2.096 -27.657 1.00 93.75 75 GLU A C 1
ATOM 588 O O . GLU A 1 75 ? 17.626 1.001 -27.123 1.00 93.75 75 GLU A O 1
ATOM 593 N N . SER A 1 76 ? 18.648 2.985 -27.192 1.00 94.06 76 SER A N 1
ATOM 594 C CA . SER A 1 76 ? 19.517 2.727 -26.045 1.00 94.06 76 SER A CA 1
ATOM 595 C C . SER A 1 76 ? 18.722 2.514 -24.756 1.00 94.06 76 SER A C 1
ATOM 597 O O . SER A 1 76 ? 19.153 1.746 -23.897 1.00 94.06 76 SER A O 1
ATOM 599 N N . LEU A 1 77 ? 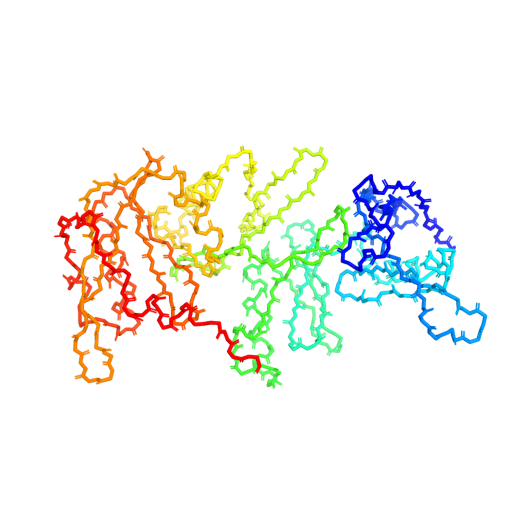17.577 3.190 -24.589 1.00 95.56 77 LEU A N 1
ATOM 600 C CA . LEU A 1 77 ? 16.688 2.952 -23.451 1.00 95.56 77 LEU A CA 1
ATOM 601 C C . LEU A 1 77 ? 16.081 1.543 -23.516 1.00 95.56 77 LEU A C 1
ATOM 603 O O . LEU A 1 77 ? 16.031 0.877 -22.485 1.00 95.56 77 LEU A O 1
ATOM 607 N N . VAL A 1 78 ? 15.692 1.070 -24.707 1.00 94.88 78 VAL A N 1
ATOM 608 C CA . VAL A 1 78 ? 15.183 -0.296 -24.921 1.00 94.88 78 VAL A CA 1
ATOM 609 C C . VAL A 1 78 ? 16.213 -1.337 -24.506 1.00 94.88 78 VAL A C 1
ATOM 611 O O . VAL A 1 78 ? 15.870 -2.228 -23.739 1.00 94.88 78 VAL A O 1
ATOM 614 N N . THR A 1 79 ? 17.476 -1.205 -24.923 1.00 94.25 79 THR A N 1
ATOM 615 C CA . THR A 1 79 ? 18.536 -2.161 -24.545 1.00 94.25 79 THR A CA 1
ATOM 616 C C . THR A 1 79 ? 18.683 -2.297 -23.027 1.00 94.25 79 THR A C 1
ATOM 618 O O . THR A 1 79 ? 18.908 -3.383 -22.499 1.00 94.25 79 THR A O 1
ATOM 621 N N . VAL A 1 80 ? 18.557 -1.187 -22.301 1.00 95.31 80 VAL A N 1
ATOM 622 C CA . VAL A 1 80 ? 18.700 -1.169 -20.838 1.00 95.31 80 VAL A CA 1
ATOM 623 C C . VAL A 1 80 ? 17.461 -1.717 -20.154 1.00 95.31 80 VAL A C 1
ATOM 625 O O . VAL A 1 80 ? 17.583 -2.429 -19.162 1.00 95.31 80 VAL A O 1
ATOM 628 N N . LEU A 1 81 ? 16.282 -1.390 -20.684 1.00 95.25 81 LEU A N 1
ATOM 629 C CA . LEU A 1 81 ? 15.015 -1.948 -20.230 1.00 95.25 81 LEU A CA 1
ATOM 630 C C . LEU A 1 81 ? 15.000 -3.469 -20.380 1.00 95.25 81 LEU A C 1
ATOM 632 O O . LEU A 1 81 ? 14.670 -4.152 -19.419 1.00 95.25 81 LEU A O 1
ATOM 636 N N . ASP A 1 82 ? 15.410 -3.983 -21.539 1.00 94.62 82 ASP A N 1
ATOM 637 C CA . ASP A 1 82 ? 15.530 -5.415 -21.832 1.00 94.62 82 ASP A CA 1
ATOM 638 C C . ASP A 1 82 ? 16.471 -6.106 -20.829 1.00 94.62 82 ASP A C 1
ATOM 640 O O . ASP A 1 82 ? 16.078 -7.041 -20.130 1.00 94.62 82 ASP A O 1
ATOM 644 N N . GLY A 1 83 ? 17.681 -5.571 -20.636 1.00 94.06 83 GLY A N 1
ATOM 645 C CA . GLY A 1 83 ? 18.624 -6.106 -19.649 1.00 94.06 83 GLY A CA 1
ATOM 646 C C . GLY A 1 83 ? 18.095 -6.070 -18.208 1.00 94.06 83 GLY A C 1
ATOM 647 O O . GLY A 1 83 ? 18.264 -7.033 -17.456 1.00 94.06 83 GLY A O 1
ATOM 648 N N . TYR A 1 84 ? 17.425 -4.983 -17.811 1.00 94.44 84 TYR A N 1
ATOM 649 C CA . TYR A 1 84 ? 16.868 -4.859 -16.465 1.00 94.44 84 TYR A CA 1
ATOM 650 C C . TYR A 1 84 ? 15.687 -5.808 -16.244 1.00 94.44 84 TYR A C 1
ATOM 652 O O . TYR A 1 84 ? 15.649 -6.510 -15.233 1.00 94.44 84 TYR A O 1
ATOM 660 N N . LEU A 1 85 ? 14.761 -5.905 -17.198 1.00 94.62 85 LEU A N 1
ATOM 661 C CA . LEU A 1 85 ? 13.612 -6.804 -17.112 1.00 94.62 85 LEU A CA 1
ATOM 662 C C . LEU A 1 85 ? 14.030 -8.274 -17.124 1.00 94.62 85 LEU A C 1
ATOM 664 O O . LEU A 1 85 ? 13.498 -9.048 -16.334 1.00 94.62 85 LEU A O 1
ATOM 668 N N . ALA A 1 86 ? 15.059 -8.645 -17.888 1.00 92.81 86 ALA A N 1
ATOM 669 C CA . ALA A 1 86 ? 15.665 -9.975 -17.806 1.00 92.81 86 ALA A CA 1
ATOM 670 C C . ALA A 1 86 ? 16.195 -10.301 -16.391 1.00 92.81 86 ALA A C 1
ATOM 672 O O . ALA A 1 86 ? 16.182 -11.452 -15.943 1.00 92.81 86 ALA A O 1
ATOM 673 N N . SER A 1 87 ? 16.670 -9.289 -15.657 1.00 91.94 87 SER A N 1
ATOM 674 C CA . SER A 1 87 ? 17.136 -9.449 -14.276 1.00 91.94 87 SER A CA 1
ATOM 675 C C . SER A 1 87 ? 15.993 -9.485 -13.252 1.00 91.94 87 SER A C 1
ATOM 677 O O . SER A 1 87 ? 16.120 -10.165 -12.233 1.00 91.94 87 SER A O 1
ATOM 679 N N . LEU A 1 88 ? 14.889 -8.791 -13.539 1.00 93.62 88 LEU A N 1
ATOM 680 C CA . LEU A 1 88 ? 13.722 -8.664 -12.667 1.00 93.62 88 LEU A CA 1
ATOM 681 C C . LEU A 1 88 ? 12.746 -9.836 -12.814 1.00 93.62 88 LEU A C 1
ATOM 683 O O . LEU A 1 88 ? 12.074 -10.192 -11.855 1.00 93.62 88 LEU A O 1
ATOM 687 N N . ILE A 1 89 ? 12.651 -10.437 -13.999 1.00 93.81 89 ILE A N 1
ATOM 688 C CA . ILE A 1 89 ? 11.752 -11.563 -14.249 1.00 93.81 89 ILE A CA 1
ATOM 689 C C . ILE A 1 89 ? 12.376 -12.840 -13.688 1.00 93.81 89 ILE A C 1
ATOM 691 O O . ILE A 1 89 ? 13.516 -13.209 -13.998 1.00 93.81 89 ILE A O 1
ATOM 695 N N . ARG A 1 90 ? 11.614 -13.536 -12.846 1.00 91.81 90 ARG A N 1
ATOM 696 C CA . ARG A 1 90 ? 11.966 -14.845 -12.283 1.00 91.81 90 ARG A CA 1
ATOM 697 C C . ARG A 1 90 ? 10.731 -15.725 -12.298 1.00 91.81 90 ARG A C 1
ATOM 699 O O . ARG A 1 90 ? 9.622 -15.226 -12.162 1.00 91.81 90 ARG A O 1
ATOM 706 N N . PHE A 1 91 ? 10.931 -17.031 -12.465 1.00 91.38 91 PHE A N 1
ATOM 707 C CA . PHE A 1 91 ? 9.826 -17.997 -12.533 1.00 91.38 91 PHE A CA 1
ATOM 708 C C . PHE A 1 91 ? 8.791 -17.648 -13.615 1.00 91.38 91 PHE A C 1
ATOM 710 O O . PHE A 1 91 ? 7.601 -17.863 -13.407 1.00 91.38 91 PHE A O 1
ATOM 717 N N . GLU A 1 92 ? 9.247 -17.054 -14.728 1.00 92.44 92 GLU A N 1
ATOM 718 C CA . GLU A 1 92 ? 8.386 -16.578 -15.826 1.00 92.44 92 GLU A CA 1
ATOM 719 C C . GLU A 1 92 ? 7.311 -15.581 -15.351 1.00 92.44 92 GLU A C 1
ATOM 721 O O . GLU A 1 92 ? 6.210 -15.508 -15.894 1.00 92.44 92 GLU A O 1
ATOM 726 N N . ARG A 1 93 ? 7.624 -14.809 -14.300 1.00 93.00 93 ARG A N 1
ATOM 727 C CA . ARG A 1 93 ? 6.721 -13.855 -13.651 1.00 93.00 93 ARG A CA 1
ATOM 728 C C . ARG A 1 93 ? 7.431 -12.555 -13.304 1.00 93.00 93 ARG A C 1
ATOM 730 O O . ARG A 1 93 ? 8.628 -12.529 -12.998 1.00 93.00 93 ARG A O 1
ATOM 737 N N . LEU A 1 94 ? 6.660 -11.474 -13.308 1.00 94.38 94 LEU A N 1
ATOM 738 C CA . LEU A 1 94 ? 7.059 -10.237 -12.653 1.00 94.38 94 LEU A CA 1
ATOM 739 C C . LEU A 1 94 ? 6.875 -10.358 -11.133 1.00 94.38 94 LEU A C 1
ATOM 741 O O . LEU A 1 94 ? 6.047 -11.146 -10.666 1.00 94.38 94 LEU A O 1
ATOM 745 N N . PRO A 1 95 ? 7.628 -9.579 -10.343 1.00 95.19 95 PRO A N 1
ATOM 746 C CA . PRO A 1 95 ? 7.315 -9.395 -8.935 1.00 95.19 95 PRO A CA 1
ATOM 747 C C . PRO A 1 95 ? 5.898 -8.831 -8.764 1.00 95.19 95 PRO A C 1
ATOM 749 O O . PRO A 1 95 ? 5.463 -7.976 -9.532 1.00 95.19 95 PRO A O 1
ATOM 752 N N . GLU A 1 96 ? 5.192 -9.277 -7.733 1.00 94.12 96 GLU A N 1
ATOM 753 C CA . GLU A 1 96 ? 3.901 -8.698 -7.335 1.00 94.12 96 GLU A CA 1
ATOM 754 C C . GLU A 1 96 ? 4.125 -7.509 -6.389 1.00 94.12 96 GLU A C 1
ATOM 756 O O . GLU A 1 96 ? 3.477 -6.466 -6.474 1.00 94.12 96 GLU A O 1
ATOM 761 N N . TYR A 1 97 ? 5.107 -7.652 -5.497 1.00 95.75 97 TYR A N 1
ATOM 762 C CA . TYR A 1 97 ? 5.469 -6.640 -4.516 1.00 95.75 97 TYR A CA 1
ATOM 763 C C . TYR A 1 97 ? 6.977 -6.419 -4.500 1.00 95.75 97 TYR A C 1
ATOM 765 O O . TYR A 1 97 ? 7.762 -7.222 -5.002 1.00 95.75 97 TYR A O 1
ATOM 773 N N . VAL A 1 98 ? 7.390 -5.333 -3.864 1.00 95.62 98 VAL A N 1
ATOM 774 C CA . VAL A 1 98 ? 8.780 -5.060 -3.516 1.00 95.62 98 VAL A CA 1
ATOM 775 C C . VAL A 1 98 ? 8.806 -4.651 -2.053 1.00 95.62 98 VAL A C 1
ATOM 777 O O . VAL A 1 98 ? 8.002 -3.816 -1.633 1.00 95.62 98 VAL A O 1
ATOM 780 N N . PHE A 1 99 ? 9.707 -5.231 -1.262 1.00 94.50 99 PHE A N 1
ATOM 781 C CA . PHE A 1 99 ? 9.960 -4.718 0.081 1.00 94.50 99 PHE A CA 1
ATOM 782 C C . PHE A 1 99 ? 11.176 -3.800 0.081 1.00 94.50 99 PHE A C 1
ATOM 784 O O . PHE A 1 99 ? 12.163 -4.071 -0.600 1.00 94.50 99 PHE A O 1
ATOM 791 N N . HIS A 1 100 ? 11.078 -2.712 0.837 1.00 92.69 100 HIS A N 1
ATOM 792 C CA . HIS A 1 100 ? 12.103 -1.682 0.962 1.00 92.69 100 HIS A CA 1
ATOM 793 C C . HIS A 1 100 ? 12.578 -1.575 2.409 1.00 92.69 100 HIS A C 1
ATOM 795 O O . HIS A 1 100 ? 11.755 -1.554 3.333 1.00 92.69 100 HIS A O 1
ATOM 801 N N . VAL A 1 101 ? 13.895 -1.455 2.583 1.00 90.38 101 VAL A N 1
ATOM 802 C CA . VAL A 1 101 ? 14.559 -1.138 3.854 1.00 90.38 101 VAL A CA 1
ATOM 803 C C . VAL A 1 101 ? 15.646 -0.102 3.569 1.00 90.38 101 VAL A C 1
ATOM 805 O O . VAL A 1 101 ? 16.638 -0.413 2.918 1.00 90.38 101 VAL A O 1
ATOM 808 N N . GLY A 1 102 ? 15.458 1.132 4.044 1.00 85.88 102 GLY A N 1
ATOM 809 C CA . GLY A 1 102 ? 16.325 2.249 3.657 1.00 85.88 102 GLY A CA 1
ATOM 810 C C . GLY A 1 102 ? 16.286 2.476 2.143 1.00 85.88 102 GLY A C 1
ATOM 811 O O . GLY A 1 102 ? 15.202 2.590 1.567 1.00 85.88 102 GLY A O 1
ATOM 812 N N . ASP A 1 103 ? 17.461 2.496 1.516 1.00 84.56 103 ASP A N 1
ATOM 813 C CA . ASP A 1 103 ? 17.619 2.651 0.063 1.00 84.56 103 ASP A CA 1
ATOM 814 C C . ASP A 1 103 ? 17.571 1.318 -0.703 1.00 84.56 103 ASP A C 1
ATOM 816 O O . ASP A 1 103 ? 17.522 1.307 -1.934 1.00 84.56 103 ASP A O 1
ATOM 820 N N . ASP A 1 104 ? 17.566 0.191 0.012 1.00 88.06 104 ASP A N 1
ATOM 821 C CA . ASP A 1 104 ? 17.570 -1.132 -0.595 1.00 88.06 104 ASP A CA 1
ATOM 822 C C . ASP A 1 104 ? 16.144 -1.636 -0.867 1.00 88.06 104 ASP A C 1
ATOM 824 O O . ASP A 1 104 ? 15.216 -1.434 -0.075 1.00 88.06 104 ASP A O 1
ATOM 828 N N . ALA A 1 105 ? 15.985 -2.351 -1.983 1.00 90.62 105 ALA A N 1
ATOM 829 C CA . ALA A 1 105 ? 14.709 -2.867 -2.459 1.00 90.62 105 ALA A CA 1
ATOM 830 C C . ALA A 1 105 ? 14.856 -4.281 -3.025 1.00 90.62 105 ALA A C 1
ATOM 832 O O . ALA A 1 105 ? 15.774 -4.553 -3.804 1.00 90.62 105 ALA A O 1
ATOM 833 N N . TRP A 1 106 ? 13.926 -5.177 -2.683 1.00 93.31 106 TRP A N 1
ATOM 834 C CA . TRP A 1 106 ? 13.956 -6.559 -3.164 1.00 93.31 106 TRP A CA 1
ATOM 835 C C . TRP A 1 106 ? 12.588 -7.053 -3.633 1.00 93.31 106 TRP A C 1
ATOM 837 O O . TRP A 1 106 ? 11.575 -6.807 -2.969 1.00 93.31 106 TRP A O 1
ATOM 847 N N . PRO A 1 107 ? 12.547 -7.774 -4.768 1.00 95.94 107 PRO A N 1
ATOM 848 C CA . PRO A 1 107 ? 11.306 -8.247 -5.360 1.00 95.94 107 PRO A CA 1
ATOM 849 C C . PRO A 1 107 ? 10.687 -9.396 -4.559 1.00 95.94 107 PRO A C 1
ATOM 851 O O . PRO A 1 107 ? 11.386 -10.269 -4.041 1.00 95.94 107 PRO A O 1
ATOM 854 N N . ILE A 1 108 ? 9.360 -9.425 -4.516 1.00 96.44 108 ILE A N 1
ATOM 855 C CA . ILE A 1 108 ? 8.536 -10.497 -3.961 1.00 96.44 108 ILE A CA 1
ATOM 856 C C . ILE A 1 108 ? 7.687 -11.057 -5.103 1.00 96.44 108 ILE A C 1
ATOM 858 O O . ILE A 1 108 ? 6.939 -10.319 -5.745 1.00 96.44 108 ILE A O 1
ATOM 862 N N . TYR A 1 109 ? 7.786 -12.360 -5.344 1.00 95.50 109 TYR A N 1
ATOM 863 C CA . TYR A 1 109 ? 7.082 -13.048 -6.423 1.00 95.50 109 TYR A CA 1
ATOM 864 C C . TYR A 1 109 ? 5.884 -13.813 -5.875 1.00 95.50 109 TYR A C 1
ATOM 866 O O . TYR A 1 109 ? 6.001 -14.496 -4.858 1.00 95.50 109 TYR A O 1
ATOM 874 N N . GLN A 1 110 ? 4.755 -13.734 -6.578 1.00 93.12 110 GLN A N 1
ATOM 875 C CA . GLN A 1 110 ? 3.590 -14.572 -6.316 1.00 93.12 110 GLN A CA 1
ATOM 876 C C . GLN A 1 110 ? 3.727 -15.897 -7.068 1.00 93.12 110 GLN A C 1
ATOM 878 O O . GLN A 1 110 ? 3.709 -15.938 -8.300 1.00 93.12 110 GLN A O 1
ATOM 883 N N . LEU A 1 111 ? 3.833 -16.984 -6.310 1.00 92.12 111 LEU A N 1
ATOM 884 C CA . LEU A 1 111 ? 3.759 -18.360 -6.793 1.00 92.12 111 LEU A CA 1
ATOM 885 C C . LEU A 1 111 ? 2.406 -18.975 -6.382 1.00 92.12 111 LEU A C 1
ATOM 887 O O . LEU A 1 111 ? 1.679 -18.384 -5.577 1.00 92.12 111 LEU A O 1
ATOM 891 N N . PRO A 1 112 ? 2.004 -20.135 -6.933 1.00 89.38 112 PRO A N 1
ATOM 892 C CA . PRO A 1 112 ? 0.772 -20.797 -6.512 1.00 89.38 112 PRO A CA 1
ATOM 893 C C . PRO A 1 112 ? 0.772 -21.100 -5.003 1.00 89.38 112 PRO A C 1
ATOM 895 O O . PRO A 1 112 ? 1.505 -21.966 -4.541 1.00 89.38 112 PRO A O 1
ATOM 898 N N . GLY A 1 113 ? -0.065 -20.387 -4.243 1.00 86.94 113 GLY A N 1
ATOM 899 C CA . GLY A 1 113 ? -0.250 -20.591 -2.801 1.00 86.94 113 GLY A CA 1
ATOM 900 C C . GLY A 1 113 ? 0.748 -19.878 -1.880 1.00 86.94 113 GLY A C 1
ATOM 901 O O . GLY A 1 113 ? 0.569 -19.934 -0.668 1.00 86.94 113 GLY A O 1
ATOM 902 N N . GLU A 1 114 ? 1.759 -19.185 -2.410 1.00 93.12 114 GLU A N 1
ATOM 903 C CA . GLU A 1 114 ? 2.752 -18.490 -1.583 1.00 93.12 114 GLU A CA 1
ATOM 904 C C . GLU A 1 114 ? 3.383 -17.274 -2.272 1.00 93.12 114 GLU A C 1
ATOM 906 O O . GLU A 1 114 ? 3.482 -17.185 -3.496 1.00 93.12 114 GLU A O 1
ATOM 911 N N . LEU A 1 115 ? 3.848 -16.338 -1.454 1.00 94.94 115 LEU A N 1
ATOM 912 C CA . LEU A 1 115 ? 4.735 -15.252 -1.832 1.00 94.94 115 LEU A CA 1
ATOM 913 C C . LEU A 1 115 ? 6.153 -15.605 -1.420 1.00 94.94 115 LEU A C 1
ATOM 915 O O . LEU A 1 115 ? 6.383 -15.969 -0.269 1.00 94.94 115 LEU A O 1
ATOM 919 N N . VAL A 1 116 ? 7.101 -15.434 -2.337 1.00 95.62 116 VAL A N 1
ATOM 920 C CA . VAL A 1 116 ? 8.507 -15.770 -2.110 1.00 95.62 116 VAL A CA 1
ATOM 921 C C . VAL A 1 116 ? 9.395 -14.570 -2.381 1.00 95.62 116 VAL A C 1
ATOM 923 O O . VAL A 1 116 ? 9.242 -13.858 -3.375 1.00 95.62 116 VAL A O 1
ATOM 926 N N . THR A 1 117 ? 10.379 -14.365 -1.514 1.00 95.75 117 THR A N 1
ATOM 927 C CA . THR A 1 117 ? 11.447 -13.399 -1.743 1.00 95.75 117 THR A CA 1
ATOM 928 C C . THR A 1 117 ? 12.779 -13.889 -1.201 1.00 95.75 117 THR A C 1
ATOM 930 O O . THR A 1 117 ? 12.856 -14.776 -0.349 1.00 95.75 117 THR A O 1
ATOM 933 N N . ARG A 1 118 ? 13.859 -13.304 -1.712 1.00 90.75 118 ARG A N 1
ATOM 934 C CA . ARG A 1 118 ? 15.216 -13.608 -1.286 1.00 90.75 118 ARG A CA 1
ATOM 935 C C . ARG A 1 118 ? 16.009 -12.324 -1.138 1.00 90.75 118 ARG A C 1
ATOM 937 O O . ARG A 1 118 ? 16.177 -11.570 -2.092 1.00 90.75 118 ARG A O 1
ATOM 944 N N . TYR A 1 119 ? 16.570 -12.151 0.047 1.00 84.75 119 TYR A N 1
ATOM 945 C CA . TYR A 1 119 ? 17.597 -11.155 0.306 1.00 84.75 119 TYR A CA 1
ATOM 946 C C . TYR A 1 119 ? 18.976 -11.720 -0.107 1.00 84.75 119 TYR A C 1
ATOM 948 O O . TYR A 1 119 ? 19.277 -12.873 0.229 1.00 84.75 119 TYR A O 1
ATOM 956 N N . PRO A 1 120 ? 19.827 -10.973 -0.839 1.00 83.81 120 PRO A N 1
ATOM 957 C CA . PRO A 1 120 ? 21.168 -11.417 -1.217 1.00 83.81 120 PRO A CA 1
ATOM 958 C C . PRO A 1 120 ? 21.999 -11.859 -0.007 1.00 83.81 120 PRO A C 1
ATOM 960 O O . PRO A 1 120 ? 22.172 -11.114 0.950 1.00 83.81 120 PRO A O 1
ATOM 963 N N . GLY A 1 121 ? 22.509 -13.092 -0.041 1.00 82.69 121 GLY A N 1
ATOM 964 C CA . GLY A 1 121 ? 23.259 -13.676 1.080 1.00 82.69 121 GLY A CA 1
ATOM 965 C C . GLY A 1 121 ? 22.411 -14.075 2.298 1.00 82.69 121 GLY A C 1
ATOM 966 O O . GLY A 1 121 ? 22.967 -14.549 3.283 1.00 82.69 121 GLY A O 1
ATOM 967 N N . GLY A 1 122 ? 21.085 -13.916 2.244 1.00 84.06 122 GLY A N 1
ATOM 968 C CA . GLY A 1 122 ? 20.156 -14.347 3.288 1.00 84.06 122 GLY A CA 1
ATOM 969 C C . GLY A 1 122 ? 19.365 -15.608 2.936 1.00 84.06 122 GLY A C 1
ATOM 970 O O . GLY A 1 122 ? 19.547 -16.193 1.859 1.00 84.06 122 GLY A O 1
ATOM 971 N N . PRO A 1 123 ? 18.468 -16.026 3.848 1.00 89.25 123 PRO A N 1
ATOM 972 C CA . PRO A 1 123 ? 17.549 -17.122 3.591 1.00 89.25 123 PRO A CA 1
ATOM 973 C C . PRO A 1 123 ? 16.510 -16.734 2.531 1.00 89.25 123 PRO A C 1
ATOM 975 O O . PRO A 1 123 ? 16.307 -15.560 2.206 1.00 89.25 123 PRO A O 1
ATOM 978 N N . VAL A 1 124 ? 15.839 -17.752 2.003 1.00 93.00 124 VAL A N 1
ATOM 979 C CA . VAL A 1 124 ? 14.596 -17.569 1.252 1.00 93.00 124 VAL A CA 1
ATOM 980 C C . VAL A 1 124 ? 13.467 -17.380 2.262 1.00 93.00 124 VAL A C 1
ATOM 982 O O . VAL A 1 124 ? 13.382 -18.126 3.236 1.00 93.00 124 VAL A O 1
ATOM 985 N N . PHE A 1 125 ? 12.627 -16.376 2.035 1.00 95.31 125 PHE A N 1
ATOM 986 C CA . PHE A 1 125 ? 11.415 -16.139 2.811 1.00 95.31 125 PHE A CA 1
ATOM 987 C C . PHE A 1 125 ? 10.213 -16.506 1.961 1.00 95.31 125 PHE A C 1
ATOM 989 O O . PHE A 1 125 ? 10.125 -16.081 0.807 1.00 95.31 125 PHE A O 1
ATOM 996 N N . SER A 1 126 ? 9.291 -17.257 2.546 1.00 94.88 126 SER A N 1
ATOM 997 C CA . SER A 1 126 ? 8.041 -17.650 1.916 1.00 94.88 126 SER A CA 1
ATOM 998 C C . SER A 1 126 ? 6.894 -17.521 2.908 1.00 94.88 126 SER A C 1
ATOM 1000 O O . SER A 1 126 ? 7.064 -17.833 4.083 1.00 94.88 126 SER A O 1
ATOM 1002 N N . ALA A 1 127 ? 5.738 -17.038 2.466 1.00 93.06 127 ALA A N 1
ATOM 1003 C CA . ALA A 1 127 ? 4.536 -16.981 3.295 1.00 93.06 127 ALA A CA 1
ATOM 1004 C C . ALA A 1 127 ? 3.275 -17.024 2.419 1.00 93.06 127 ALA A C 1
ATOM 1006 O O . ALA A 1 127 ? 3.336 -16.620 1.257 1.00 93.06 127 ALA A O 1
ATOM 1007 N N . PRO A 1 128 ? 2.122 -17.467 2.946 1.00 89.12 128 PRO A N 1
ATOM 1008 C CA . PRO A 1 128 ? 0.881 -17.536 2.176 1.00 89.12 128 PRO A CA 1
ATOM 1009 C C . PRO A 1 128 ? 0.363 -16.159 1.739 1.00 89.12 128 PRO A C 1
ATOM 1011 O O . PRO A 1 128 ? -0.324 -16.061 0.721 1.00 89.12 128 PRO A O 1
ATOM 1014 N N . ASP A 1 129 ? 0.673 -15.094 2.484 1.00 88.94 129 ASP A N 1
ATOM 1015 C CA . ASP A 1 129 ? 0.284 -13.729 2.145 1.00 88.94 129 ASP A CA 1
ATOM 1016 C C . ASP A 1 129 ? 1.327 -12.678 2.543 1.00 88.94 129 ASP A C 1
ATOM 1018 O O . ASP A 1 129 ? 2.320 -12.941 3.229 1.00 88.94 129 ASP A O 1
ATOM 1022 N N . ILE A 1 130 ? 1.108 -11.460 2.043 1.00 93.25 130 ILE A N 1
ATOM 1023 C CA . ILE A 1 130 ? 2.065 -10.364 2.169 1.00 93.25 130 ILE A CA 1
ATOM 1024 C C . ILE A 1 130 ? 2.158 -9.846 3.604 1.00 93.25 130 ILE A C 1
ATOM 1026 O O . ILE A 1 130 ? 3.184 -9.288 3.987 1.00 93.25 130 ILE A O 1
ATOM 1030 N N . ALA A 1 131 ? 1.102 -10.016 4.399 1.00 90.00 131 ALA A N 1
ATOM 1031 C CA . ALA A 1 131 ? 1.034 -9.513 5.757 1.00 90.00 131 ALA A CA 1
ATOM 1032 C C . ALA A 1 131 ? 1.892 -10.392 6.686 1.00 90.00 131 ALA A C 1
ATOM 1034 O O . ALA A 1 131 ? 2.700 -9.868 7.462 1.00 90.00 131 ALA A O 1
ATOM 1035 N N . GLU A 1 132 ? 1.805 -11.716 6.531 1.00 90.75 132 GLU A N 1
ATOM 1036 C CA . GLU A 1 132 ? 2.691 -12.683 7.187 1.00 90.75 132 GLU A CA 1
ATOM 1037 C C . GLU A 1 132 ? 4.138 -12.550 6.697 1.00 90.75 132 GLU A C 1
ATOM 1039 O O . GLU A 1 132 ? 5.056 -12.443 7.518 1.00 90.75 132 GLU A O 1
ATOM 1044 N N . LEU A 1 133 ? 4.354 -12.446 5.377 1.00 94.12 133 LEU A N 1
ATOM 1045 C CA . LEU A 1 133 ? 5.697 -12.275 4.815 1.00 94.12 133 LEU A CA 1
ATOM 1046 C C . LEU A 1 133 ? 6.379 -11.021 5.372 1.00 94.12 133 LEU A C 1
ATOM 1048 O O . LEU A 1 133 ? 7.540 -11.056 5.783 1.00 94.12 133 LEU A O 1
ATOM 1052 N N . ARG A 1 134 ? 5.643 -9.906 5.427 1.00 93.62 134 ARG A N 1
ATOM 1053 C CA . ARG A 1 134 ? 6.125 -8.638 5.978 1.00 93.62 134 ARG A CA 1
ATOM 1054 C C . ARG A 1 134 ? 6.553 -8.787 7.435 1.00 93.62 134 ARG A C 1
ATOM 1056 O O . ARG A 1 134 ? 7.572 -8.213 7.822 1.00 93.62 134 ARG A O 1
ATOM 1063 N N . LEU A 1 135 ? 5.783 -9.514 8.247 1.00 91.25 135 LEU A N 1
ATOM 1064 C CA . LEU A 1 135 ? 6.111 -9.747 9.652 1.00 91.25 135 LEU A CA 1
ATOM 1065 C C . LEU A 1 135 ? 7.429 -10.519 9.782 1.00 91.25 135 LEU A C 1
ATOM 1067 O O . LEU A 1 135 ? 8.316 -10.081 10.514 1.00 91.25 135 LEU A O 1
ATOM 1071 N N . TRP A 1 136 ? 7.580 -11.608 9.025 1.00 93.00 136 TRP A N 1
ATOM 1072 C CA . TRP A 1 136 ? 8.783 -12.445 9.047 1.00 93.00 136 TRP A CA 1
ATOM 1073 C C . TRP A 1 136 ? 10.022 -11.694 8.573 1.00 93.00 136 TRP A C 1
ATOM 1075 O O . TRP A 1 136 ? 11.073 -11.767 9.214 1.00 93.00 136 TRP A O 1
ATOM 1085 N N . LEU A 1 137 ? 9.896 -10.928 7.486 1.00 94.56 137 LEU A N 1
ATOM 1086 C CA . LEU A 1 137 ? 10.966 -10.062 7.006 1.00 94.56 137 LEU A CA 1
ATOM 1087 C C . LEU A 1 137 ? 11.348 -9.050 8.088 1.00 94.56 137 LEU A C 1
ATOM 1089 O O . LEU A 1 137 ? 12.512 -8.974 8.474 1.00 94.56 137 LEU A O 1
ATOM 1093 N N . ALA A 1 138 ? 10.381 -8.312 8.636 1.00 94.06 138 ALA A N 1
ATOM 1094 C CA . ALA A 1 138 ? 10.659 -7.282 9.630 1.00 94.06 138 ALA A CA 1
ATOM 1095 C C . ALA A 1 138 ? 11.329 -7.856 10.893 1.00 94.06 138 ALA A C 1
ATOM 1097 O O . ALA A 1 138 ? 12.251 -7.245 11.432 1.00 94.06 138 ALA A O 1
ATOM 1098 N N . ASP A 1 139 ? 10.924 -9.045 11.339 1.00 93.69 139 ASP A N 1
ATOM 1099 C CA . ASP A 1 139 ? 11.565 -9.733 12.462 1.00 93.69 139 ASP A CA 1
ATOM 1100 C C . ASP A 1 139 ? 12.984 -10.184 12.154 1.00 93.69 139 ASP A C 1
ATOM 1102 O O . ASP A 1 139 ? 13.884 -10.015 12.981 1.00 93.69 139 ASP A O 1
ATOM 1106 N N . HIS A 1 140 ? 13.215 -10.701 10.951 1.00 93.12 140 HIS A N 1
ATOM 1107 C CA . HIS A 1 140 ? 14.554 -11.056 10.520 1.00 93.12 140 HIS A CA 1
ATOM 1108 C C . HIS A 1 140 ? 15.471 -9.833 10.457 1.00 93.12 140 HIS A C 1
ATOM 1110 O O . HIS A 1 140 ? 16.534 -9.859 11.075 1.00 93.12 140 HIS A O 1
ATOM 1116 N N . PHE A 1 141 ? 15.063 -8.772 9.753 1.00 93.62 141 PHE A N 1
ATOM 1117 C CA . PHE A 1 141 ? 15.854 -7.549 9.593 1.00 93.62 141 PHE A CA 1
ATOM 1118 C C . PHE A 1 141 ? 16.138 -6.882 10.942 1.00 93.62 141 PHE A C 1
ATOM 1120 O O . PHE A 1 141 ? 17.250 -6.402 11.162 1.00 93.62 141 PHE A O 1
ATOM 1127 N N . LYS A 1 142 ? 15.185 -6.931 11.880 1.00 94.94 142 LYS A N 1
ATOM 1128 C CA . LYS A 1 142 ? 15.406 -6.461 13.249 1.00 94.94 142 LYS A CA 1
ATOM 1129 C C . LYS A 1 142 ? 16.441 -7.311 13.984 1.00 94.94 142 LYS A C 1
ATOM 1131 O O . LYS A 1 142 ? 17.360 -6.778 14.596 1.00 94.94 142 LYS A O 1
ATOM 1136 N N . ARG A 1 143 ? 16.329 -8.641 13.901 1.00 94.06 143 ARG A N 1
ATOM 1137 C CA . ARG A 1 143 ? 17.253 -9.585 14.554 1.00 94.06 143 ARG A CA 1
ATOM 1138 C C . ARG A 1 143 ? 18.695 -9.441 14.063 1.00 94.06 143 ARG A C 1
ATOM 1140 O O . ARG A 1 143 ? 19.610 -9.611 14.859 1.00 94.06 143 ARG A O 1
ATOM 1147 N N . ILE A 1 144 ? 18.903 -9.142 12.780 1.00 93.00 144 ILE A N 1
ATOM 1148 C CA . ILE A 1 144 ? 20.244 -8.922 12.207 1.00 93.00 144 ILE A CA 1
ATOM 1149 C C . ILE A 1 144 ? 20.721 -7.462 12.314 1.00 93.00 144 ILE A C 1
ATOM 1151 O O . ILE A 1 144 ? 21.752 -7.125 11.739 1.00 93.00 144 ILE A O 1
ATOM 1155 N N . GLY A 1 145 ? 19.977 -6.594 13.010 1.00 92.88 145 GLY A N 1
ATOM 1156 C CA . GLY A 1 145 ? 20.362 -5.202 13.259 1.00 92.88 145 GLY A CA 1
ATOM 1157 C C . GLY A 1 145 ? 20.300 -4.281 12.037 1.00 92.88 145 GLY A C 1
ATOM 1158 O O . GLY A 1 145 ? 20.972 -3.259 12.015 1.00 92.88 145 GLY A O 1
ATOM 1159 N N . ARG A 1 146 ? 19.528 -4.638 11.004 1.00 91.62 146 ARG A N 1
ATOM 1160 C CA . ARG A 1 146 ? 19.340 -3.809 9.799 1.00 91.62 146 ARG A CA 1
ATOM 1161 C C . ARG A 1 146 ? 18.230 -2.770 9.938 1.00 91.62 146 ARG A C 1
ATOM 1163 O O . ARG A 1 146 ? 18.247 -1.792 9.206 1.00 91.62 146 ARG A O 1
ATOM 1170 N N . ILE A 1 147 ? 17.279 -3.015 10.836 1.00 94.69 147 ILE A N 1
ATOM 1171 C CA . ILE A 1 147 ? 16.246 -2.058 11.248 1.00 94.69 147 ILE A CA 1
ATOM 1172 C C . ILE A 1 147 ? 16.124 -2.099 12.767 1.00 94.69 147 ILE A C 1
ATOM 1174 O O . ILE A 1 147 ? 16.297 -3.157 13.377 1.00 94.69 147 ILE A O 1
ATOM 1178 N N . GLU A 1 148 ? 15.762 -0.986 13.387 1.00 93.44 148 GLU A N 1
ATOM 1179 C CA . GLU A 1 148 ? 15.466 -0.940 14.822 1.00 93.44 148 GLU A CA 1
ATOM 1180 C C . GLU A 1 148 ? 13.990 -1.280 15.078 1.00 93.44 148 GLU A C 1
ATOM 1182 O O . GLU A 1 148 ? 13.611 -1.938 16.059 1.00 93.44 148 GLU A O 1
ATOM 1187 N N . ASN A 1 149 ? 13.133 -0.865 14.146 1.00 90.94 149 ASN A N 1
ATOM 1188 C CA . ASN A 1 149 ? 11.692 -0.948 14.220 1.00 90.94 149 ASN A CA 1
ATOM 1189 C C . ASN A 1 149 ? 11.101 -1.619 12.975 1.00 90.94 149 ASN A C 1
ATOM 1191 O O . ASN A 1 149 ? 11.389 -1.250 11.841 1.00 90.94 149 ASN A O 1
ATOM 1195 N N . ARG A 1 150 ? 10.135 -2.527 13.179 1.00 90.19 150 ARG A N 1
ATOM 1196 C CA . ARG A 1 150 ? 9.370 -3.171 12.092 1.00 90.19 150 ARG A CA 1
ATOM 1197 C C . ARG A 1 150 ? 8.683 -2.175 11.143 1.00 90.19 150 ARG A C 1
ATOM 1199 O O . ARG A 1 150 ? 8.229 -2.577 10.075 1.00 90.19 150 ARG A O 1
ATOM 1206 N N . ARG A 1 151 ? 8.511 -0.911 11.546 1.00 86.38 151 ARG A N 1
ATOM 1207 C CA . ARG A 1 151 ? 7.931 0.169 10.729 1.00 86.38 151 ARG A CA 1
ATOM 1208 C C . ARG A 1 151 ? 8.865 0.684 9.634 1.00 86.38 151 ARG A C 1
ATOM 1210 O O . ARG A 1 151 ? 8.362 1.295 8.703 1.00 86.38 151 ARG A O 1
ATOM 1217 N N . GLU A 1 152 ? 10.166 0.434 9.736 1.00 90.44 152 GLU A N 1
ATOM 1218 C CA . GLU A 1 152 ? 11.145 0.825 8.713 1.00 90.44 152 GLU A CA 1
ATOM 1219 C C . GLU A 1 152 ? 11.031 -0.032 7.446 1.00 90.44 152 GLU A C 1
ATOM 1221 O O . GLU A 1 152 ? 11.417 0.408 6.367 1.00 90.44 152 GLU A O 1
ATOM 1226 N N . LEU A 1 153 ? 10.445 -1.231 7.561 1.00 93.25 153 LEU A N 1
ATOM 1227 C CA . LEU A 1 153 ? 10.158 -2.085 6.417 1.00 93.25 153 LEU A CA 1
ATOM 1228 C C . LEU A 1 153 ? 8.838 -1.684 5.752 1.00 93.25 153 LEU A C 1
ATOM 1230 O O . LEU A 1 153 ? 7.747 -1.800 6.340 1.00 93.25 153 LEU A O 1
ATOM 1234 N N . ASN A 1 154 ? 8.955 -1.284 4.488 1.00 92.12 154 ASN A N 1
ATOM 1235 C CA . ASN A 1 154 ? 7.843 -0.914 3.623 1.00 92.12 154 ASN A CA 1
ATOM 1236 C C . ASN A 1 154 ? 7.584 -2.006 2.588 1.00 92.12 154 ASN A C 1
ATOM 1238 O O . ASN A 1 154 ? 8.520 -2.607 2.073 1.00 92.12 154 ASN A O 1
ATOM 1242 N N . ILE A 1 155 ? 6.312 -2.242 2.275 1.00 94.38 155 ILE A N 1
ATOM 1243 C CA . ILE A 1 155 ? 5.892 -3.085 1.154 1.00 94.38 155 ILE A CA 1
ATOM 1244 C C . ILE A 1 155 ? 5.231 -2.176 0.130 1.00 94.38 155 ILE A C 1
ATOM 1246 O O . ILE A 1 155 ? 4.325 -1.419 0.481 1.00 94.38 155 ILE A O 1
ATOM 1250 N N . LEU A 1 156 ? 5.673 -2.270 -1.116 1.00 95.00 156 LEU A N 1
ATOM 1251 C CA . LEU A 1 156 ? 5.138 -1.543 -2.257 1.00 95.00 156 LEU A CA 1
ATOM 1252 C C . LEU A 1 156 ? 4.586 -2.550 -3.268 1.00 95.00 156 LEU A C 1
ATOM 1254 O O . LEU A 1 156 ? 5.158 -3.623 -3.451 1.00 95.00 156 LEU A O 1
ATOM 1258 N N . TYR A 1 157 ? 3.484 -2.209 -3.920 1.00 95.00 157 TYR A N 1
ATOM 1259 C CA . TYR A 1 157 ? 2.926 -2.988 -5.021 1.00 95.00 157 TYR A CA 1
ATOM 1260 C C . TYR A 1 157 ? 3.622 -2.616 -6.329 1.00 95.00 157 TYR A C 1
ATOM 1262 O O . TYR A 1 157 ? 3.764 -1.427 -6.621 1.00 95.00 157 TYR A O 1
ATOM 1270 N N . LEU A 1 158 ? 4.050 -3.612 -7.109 1.00 94.69 158 LEU A N 1
ATOM 1271 C CA . LEU A 1 158 ? 4.547 -3.385 -8.462 1.00 94.69 158 LEU A CA 1
ATOM 1272 C C . LEU A 1 158 ? 3.371 -3.477 -9.432 1.00 94.69 158 LEU A C 1
ATOM 1274 O O . LEU A 1 158 ? 2.838 -4.552 -9.683 1.00 94.69 158 LEU A O 1
ATOM 1278 N N . SER A 1 159 ? 2.980 -2.348 -10.011 1.00 92.56 159 SER A N 1
ATOM 1279 C CA . SER A 1 159 ? 1.921 -2.334 -11.018 1.00 92.56 159 SER A CA 1
ATOM 1280 C C . SER A 1 159 ? 2.394 -3.004 -12.300 1.00 92.56 159 SER A C 1
ATOM 1282 O O . SER A 1 159 ? 3.336 -2.554 -12.948 1.00 92.56 159 SER A O 1
ATOM 1284 N N . HIS A 1 160 ? 1.690 -4.047 -12.731 1.00 91.88 160 HIS A N 1
ATOM 1285 C CA . HIS A 1 160 ? 1.972 -4.712 -14.009 1.00 91.88 160 HIS A CA 1
ATOM 1286 C C . HIS A 1 160 ? 1.468 -3.916 -15.221 1.00 91.88 160 HIS A C 1
ATOM 1288 O O . HIS A 1 160 ? 1.688 -4.312 -16.359 1.00 91.88 160 HIS A O 1
ATOM 1294 N N . SER A 1 161 ? 0.802 -2.776 -15.009 1.00 91.81 161 SER A N 1
ATOM 1295 C CA . SER A 1 161 ? 0.359 -1.912 -16.110 1.00 91.81 161 SER A CA 1
ATOM 1296 C C . SER A 1 161 ? 1.433 -0.920 -16.563 1.00 91.81 161 SER A C 1
ATOM 1298 O O . SER A 1 161 ? 1.518 -0.622 -17.753 1.00 91.81 161 SER A O 1
ATOM 1300 N N . ASP A 1 162 ? 2.276 -0.450 -15.643 1.00 93.62 162 ASP A N 1
ATOM 1301 C CA . ASP A 1 162 ? 3.250 0.629 -15.869 1.00 93.62 162 ASP A CA 1
ATOM 1302 C C . ASP A 1 162 ? 4.603 0.418 -15.164 1.00 93.62 162 ASP A C 1
ATOM 1304 O O . ASP A 1 162 ? 5.480 1.281 -15.241 1.00 93.62 162 ASP A O 1
ATOM 1308 N N . LEU A 1 163 ? 4.786 -0.723 -14.489 1.00 94.62 163 LEU A N 1
ATOM 1309 C CA . LEU A 1 163 ? 5.981 -1.120 -13.738 1.00 94.62 163 LEU A CA 1
ATOM 1310 C C . LEU A 1 163 ? 6.429 -0.116 -12.662 1.00 94.62 163 LEU A C 1
ATOM 1312 O O . LEU A 1 163 ? 7.597 -0.114 -12.255 1.00 94.62 163 LEU A O 1
ATOM 1316 N N . GLN A 1 164 ? 5.511 0.728 -12.182 1.00 93.88 164 GLN A N 1
ATOM 1317 C CA . GLN A 1 164 ? 5.768 1.640 -11.071 1.00 93.88 164 GLN A CA 1
ATOM 1318 C C . GLN A 1 164 ? 5.486 0.976 -9.721 1.00 93.88 164 GLN A C 1
ATOM 1320 O O . GLN A 1 164 ? 4.699 0.032 -9.614 1.00 93.88 164 GLN A O 1
ATOM 1325 N N . LEU A 1 165 ? 6.138 1.500 -8.680 1.00 93.50 165 LEU A N 1
ATOM 1326 C CA . LEU A 1 165 ? 5.900 1.096 -7.298 1.00 93.50 165 LEU A CA 1
ATOM 1327 C C . LEU A 1 165 ? 4.853 1.996 -6.654 1.00 93.50 165 LEU A C 1
ATOM 1329 O O . LEU A 1 165 ? 5.009 3.218 -6.631 1.00 93.50 165 LEU A O 1
ATOM 1333 N N . TYR A 1 166 ? 3.831 1.375 -6.077 1.00 92.94 166 TYR A N 1
ATOM 1334 C CA . TYR A 1 166 ? 2.746 2.058 -5.388 1.00 92.94 166 TYR A CA 1
ATOM 1335 C C . TYR A 1 166 ? 2.757 1.717 -3.898 1.00 92.94 166 TYR A C 1
ATOM 1337 O O . TYR A 1 166 ? 2.740 0.534 -3.540 1.00 92.94 166 TYR A O 1
ATOM 1345 N N . PRO A 1 167 ? 2.779 2.722 -3.005 1.00 92.94 167 PRO A N 1
ATOM 1346 C CA . PRO A 1 167 ? 2.572 2.469 -1.591 1.00 92.94 167 PRO A CA 1
ATOM 1347 C C . PRO A 1 167 ? 1.126 2.020 -1.334 1.00 92.94 167 PRO A C 1
ATOM 1349 O O . PRO A 1 167 ? 0.235 2.313 -2.137 1.00 92.94 167 PRO A O 1
ATOM 1352 N N . PRO A 1 168 ? 0.867 1.344 -0.202 1.00 94.38 168 PRO A N 1
ATOM 1353 C CA . PRO A 1 168 ? -0.495 1.097 0.235 1.00 94.38 168 PRO A CA 1
ATOM 1354 C C . PRO A 1 168 ? -1.235 2.425 0.431 1.00 94.38 168 PRO A C 1
ATOM 1356 O O . PRO A 1 168 ? -0.693 3.355 1.032 1.00 94.38 168 PRO A O 1
ATOM 1359 N N . GLU A 1 169 ? -2.482 2.493 -0.024 1.00 93.56 169 GLU A N 1
ATOM 1360 C CA . GLU A 1 169 ? -3.381 3.628 0.224 1.00 93.56 169 GLU A CA 1
ATOM 1361 C C . GLU A 1 169 ? -3.762 3.700 1.707 1.00 93.56 169 GLU A C 1
ATOM 1363 O O . GLU A 1 169 ? -3.841 4.772 2.310 1.00 93.56 169 GLU A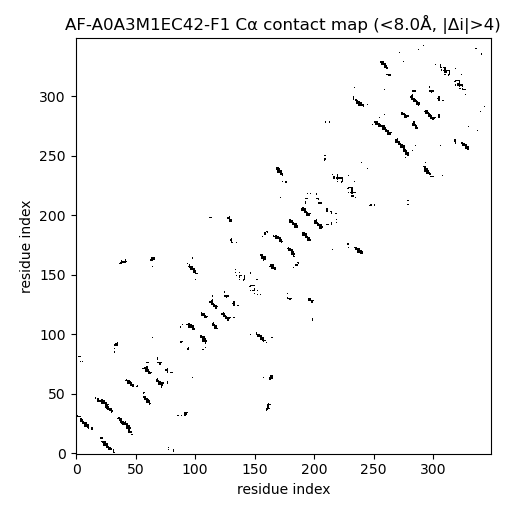 O 1
ATOM 1368 N N . CYS A 1 170 ? -3.933 2.533 2.327 1.00 95.44 170 CYS A N 1
ATOM 1369 C CA . CYS A 1 170 ? -4.129 2.393 3.758 1.00 95.44 170 CYS A CA 1
ATOM 1370 C C . CYS A 1 170 ? -3.724 0.988 4.228 1.00 95.44 170 CYS A C 1
ATOM 1372 O O . CYS A 1 170 ? -3.170 0.168 3.490 1.00 95.44 170 CYS A O 1
ATOM 1374 N N . THR A 1 171 ? -3.960 0.711 5.503 1.00 95.38 171 THR A N 1
ATOM 1375 C CA . THR A 1 171 ? -3.785 -0.610 6.103 1.00 95.38 171 THR A CA 1
ATOM 1376 C C . THR A 1 171 ? -5.029 -0.952 6.907 1.00 95.38 171 THR A C 1
ATOM 1378 O O . THR A 1 171 ? -5.469 -0.132 7.711 1.00 95.38 171 THR A O 1
ATOM 1381 N N . LEU A 1 172 ? -5.577 -2.150 6.721 1.00 96.44 172 LEU A N 1
ATOM 1382 C CA . LEU A 1 172 ? -6.627 -2.695 7.576 1.00 96.44 172 LEU A CA 1
ATOM 1383 C C . LEU A 1 172 ? -5.978 -3.436 8.742 1.00 96.44 172 LEU A C 1
ATOM 1385 O O . LEU A 1 172 ? -5.070 -4.246 8.547 1.00 96.44 172 LEU A O 1
ATOM 1389 N N . ARG A 1 173 ? -6.421 -3.137 9.961 1.00 94.12 173 ARG A N 1
ATOM 1390 C CA . ARG A 1 173 ? -5.808 -3.656 11.185 1.00 94.12 173 ARG A CA 1
ATOM 1391 C C . ARG A 1 173 ? -6.851 -4.164 12.164 1.00 94.12 173 ARG A C 1
ATOM 1393 O O . ARG A 1 173 ? -7.756 -3.411 12.511 1.00 94.12 173 ARG A O 1
ATOM 1400 N N . ALA A 1 174 ? -6.643 -5.373 12.673 1.00 93.00 174 ALA A N 1
ATOM 1401 C CA . ALA A 1 174 ? -7.286 -5.897 13.877 1.00 93.00 174 ALA A CA 1
ATOM 1402 C C . ALA A 1 174 ? -6.220 -6.512 14.803 1.00 93.00 174 ALA A C 1
ATOM 1404 O O . ALA A 1 174 ? -5.058 -6.646 14.425 1.00 93.00 174 ALA A O 1
ATOM 1405 N N . SER A 1 175 ? -6.586 -6.831 16.042 1.00 87.12 175 SER A N 1
ATOM 1406 C CA . SER A 1 175 ? -5.644 -7.285 17.078 1.00 87.12 175 SER A CA 1
ATOM 1407 C C . SER A 1 175 ? -5.088 -8.694 16.836 1.00 87.12 175 SER A C 1
ATOM 1409 O O . SER A 1 175 ? -3.966 -8.988 17.246 1.00 87.12 175 SER A O 1
ATOM 1411 N N . THR A 1 176 ? -5.856 -9.555 16.169 1.00 88.69 176 THR A N 1
ATOM 1412 C CA . THR A 1 176 ? -5.573 -10.990 15.986 1.00 88.69 176 THR A CA 1
ATOM 1413 C C . THR A 1 176 ? -5.005 -11.345 14.612 1.00 88.69 176 THR A C 1
ATOM 1415 O O . THR A 1 176 ? -4.654 -12.502 14.372 1.00 88.69 176 THR A O 1
ATOM 1418 N N . VAL A 1 177 ? -4.913 -10.381 13.693 1.00 90.25 177 VAL A N 1
ATOM 1419 C CA . VAL A 1 177 ? -4.411 -10.596 12.330 1.00 90.25 177 VAL A CA 1
ATOM 1420 C C . VAL A 1 177 ? -3.289 -9.610 12.010 1.00 90.25 177 VAL A C 1
ATOM 1422 O O . VAL A 1 177 ? -3.308 -8.483 12.511 1.00 90.25 177 VAL A O 1
ATOM 1425 N N . PRO A 1 178 ? -2.297 -10.001 11.189 1.00 89.75 178 PRO A N 1
ATOM 1426 C CA . PRO A 1 178 ? -1.287 -9.064 10.718 1.00 89.75 178 PRO A CA 1
ATOM 1427 C C . PRO A 1 178 ? -1.914 -7.904 9.928 1.00 89.75 178 PRO A C 1
ATOM 1429 O O . PRO A 1 178 ? -2.972 -8.046 9.323 1.00 89.75 178 PRO A O 1
ATOM 1432 N N . ASP A 1 179 ? -1.238 -6.756 9.929 1.00 92.38 179 ASP A N 1
ATOM 1433 C CA . ASP A 1 179 ? -1.626 -5.557 9.179 1.00 92.38 179 ASP A CA 1
ATOM 1434 C C . ASP A 1 179 ? -1.794 -5.867 7.674 1.00 92.38 179 ASP A C 1
ATOM 1436 O O . ASP A 1 179 ? -0.821 -6.219 7.004 1.00 92.38 179 ASP A O 1
ATOM 1440 N N . ILE A 1 180 ? -3.002 -5.679 7.134 1.00 94.88 180 ILE A N 1
ATOM 1441 C CA . ILE A 1 180 ? -3.343 -5.968 5.732 1.00 94.88 180 ILE A CA 1
ATOM 1442 C C . ILE A 1 180 ? -3.187 -4.684 4.903 1.00 94.88 180 ILE A C 1
ATOM 1444 O O . ILE A 1 180 ? -3.982 -3.754 5.070 1.00 94.88 180 ILE A O 1
ATOM 1448 N N . PRO A 1 181 ? -2.186 -4.571 4.015 1.00 95.38 181 PRO A N 1
ATOM 1449 C CA . PRO A 1 181 ? -2.042 -3.398 3.157 1.00 95.38 181 PRO A CA 1
ATOM 1450 C C . PRO A 1 181 ? -3.125 -3.366 2.070 1.00 95.38 181 PRO A C 1
ATOM 1452 O O . PRO A 1 181 ? -3.440 -4.391 1.476 1.00 95.38 181 PRO A O 1
ATOM 1455 N N . VAL A 1 182 ? -3.666 -2.183 1.781 1.00 95.81 182 VAL A N 1
ATOM 1456 C CA . VAL A 1 182 ? -4.623 -1.975 0.684 1.00 95.81 182 VAL A CA 1
ATOM 1457 C C . VAL A 1 182 ? -3.925 -1.234 -0.441 1.00 95.81 182 VAL A C 1
ATOM 1459 O O . VAL A 1 182 ? -3.393 -0.147 -0.218 1.00 95.81 182 VAL A O 1
ATOM 1462 N N . PHE A 1 183 ? -3.937 -1.801 -1.644 1.00 94.19 183 PHE A N 1
ATOM 1463 C CA . PHE A 1 183 ? -3.257 -1.228 -2.802 1.00 94.19 183 PHE A CA 1
ATOM 1464 C C . PHE A 1 183 ? -4.247 -0.761 -3.871 1.00 94.19 183 PHE A C 1
ATOM 1466 O O . PHE A 1 183 ? -5.165 -1.512 -4.221 1.00 94.19 183 PHE A O 1
ATOM 1473 N N . PRO A 1 184 ? -4.036 0.434 -4.450 1.00 91.00 184 PRO A N 1
ATOM 1474 C CA . PRO A 1 184 ? -4.668 0.798 -5.701 1.00 91.00 184 PRO A CA 1
ATOM 1475 C C . PRO A 1 184 ? -3.974 0.045 -6.837 1.00 91.00 184 PRO A C 1
ATOM 1477 O O . PRO A 1 184 ? -2.753 0.064 -6.979 1.00 91.00 184 PRO A O 1
ATOM 1480 N N . THR A 1 185 ? -4.765 -0.620 -7.666 1.00 88.81 185 THR A N 1
ATOM 1481 C CA . THR A 1 185 ? -4.292 -1.376 -8.827 1.00 88.81 185 THR A CA 1
ATOM 1482 C C . THR A 1 185 ? -5.028 -0.907 -10.074 1.00 88.81 185 THR A C 1
ATOM 1484 O O . THR A 1 185 ? -6.180 -0.464 -10.016 1.00 88.81 185 THR A O 1
ATOM 1487 N N . LYS A 1 186 ? -4.370 -0.993 -11.227 1.00 84.12 186 LYS A N 1
ATOM 1488 C CA . LYS A 1 186 ? -4.973 -0.724 -12.531 1.00 84.12 186 LYS A CA 1
ATOM 1489 C C . LYS A 1 186 ? -4.709 -1.922 -13.425 1.00 84.12 186 LYS A C 1
ATOM 1491 O O . LYS A 1 186 ? -3.570 -2.345 -13.579 1.00 84.12 186 LYS A O 1
ATOM 1496 N N . ASN A 1 187 ? -5.760 -2.448 -14.037 1.00 73.50 187 ASN A N 1
ATOM 1497 C CA . ASN A 1 187 ? -5.635 -3.429 -15.108 1.00 73.50 187 ASN A CA 1
ATOM 1498 C C . ASN A 1 187 ? -6.516 -3.025 -16.294 1.00 73.50 187 ASN A C 1
ATOM 1500 O O . ASN A 1 187 ? -7.227 -2.019 -16.244 1.00 73.50 187 ASN A O 1
ATOM 1504 N N . GLY A 1 188 ? -6.498 -3.820 -17.366 1.00 66.00 188 GLY A N 1
ATOM 1505 C CA . GLY A 1 188 ? -7.315 -3.574 -18.560 1.00 66.00 188 GLY A CA 1
ATOM 1506 C C . GLY A 1 188 ? -8.831 -3.485 -18.308 1.00 66.00 188 GLY A C 1
ATOM 1507 O O . GLY A 1 188 ? -9.560 -3.081 -19.204 1.00 66.00 188 GLY A O 1
ATOM 1508 N N . LYS A 1 189 ? -9.317 -3.829 -17.102 1.00 70.69 189 LYS A N 1
ATOM 1509 C CA . LYS A 1 189 ? -10.726 -3.727 -16.683 1.00 70.69 189 LYS A CA 1
ATOM 1510 C C . LYS A 1 189 ? -11.020 -2.497 -15.807 1.00 70.69 189 LYS A C 1
ATOM 1512 O O . LYS A 1 189 ? -12.135 -2.375 -15.310 1.00 70.69 189 LYS A O 1
ATOM 1517 N N . GLY A 1 190 ? -10.048 -1.606 -15.598 1.00 82.44 190 GLY A N 1
ATOM 1518 C CA . GLY A 1 190 ? -10.189 -0.381 -14.803 1.00 82.44 190 GLY A CA 1
ATOM 1519 C C . GLY A 1 190 ? -9.354 -0.369 -13.520 1.00 82.44 190 GLY A C 1
ATOM 1520 O O . GLY A 1 190 ? -8.494 -1.225 -13.298 1.00 82.44 190 GLY A O 1
ATOM 1521 N N . LYS A 1 191 ? -9.592 0.645 -12.680 1.00 89.19 191 LYS A N 1
ATOM 1522 C CA . LYS A 1 191 ? -8.951 0.788 -11.365 1.00 89.19 191 LYS A CA 1
ATOM 1523 C C . LYS A 1 191 ? -9.691 -0.039 -10.313 1.00 89.19 191 LYS A C 1
ATOM 1525 O O . LYS A 1 191 ? -10.922 -0.093 -10.322 1.00 89.19 191 LYS A O 1
ATOM 1530 N N . LYS A 1 192 ? -8.948 -0.664 -9.405 1.00 92.56 192 LYS A N 1
ATOM 1531 C CA . LYS A 1 192 ? -9.474 -1.483 -8.307 1.00 92.56 192 LYS A CA 1
ATOM 1532 C C . LYS A 1 192 ? -8.674 -1.248 -7.034 1.00 92.56 192 LYS A C 1
ATOM 1534 O O . LYS A 1 192 ? -7.460 -1.083 -7.113 1.00 92.56 192 LYS A O 1
ATOM 1539 N N . LEU A 1 193 ? -9.333 -1.329 -5.883 1.00 93.88 193 LEU A N 1
ATOM 1540 C CA . LEU A 1 193 ? -8.645 -1.514 -4.607 1.00 93.88 193 LEU A CA 1
ATOM 1541 C C . LEU A 1 193 ? -8.515 -3.005 -4.336 1.00 93.88 193 LEU A C 1
ATOM 1543 O O . LEU A 1 193 ? -9.455 -3.764 -4.583 1.00 93.88 193 LEU A O 1
ATOM 1547 N N . VAL A 1 194 ? -7.349 -3.416 -3.849 1.00 94.06 194 VAL A N 1
ATOM 1548 C CA . VAL A 1 194 ? -7.035 -4.815 -3.563 1.00 94.06 194 VAL A CA 1
ATOM 1549 C C . VAL A 1 194 ? -6.475 -4.945 -2.153 1.00 94.06 194 VAL A C 1
ATOM 1551 O O . VAL A 1 194 ? -5.542 -4.233 -1.784 1.00 94.06 194 VAL A O 1
ATOM 1554 N N . ALA A 1 195 ? -7.025 -5.891 -1.394 1.00 95.12 195 ALA A N 1
ATOM 1555 C CA . ALA A 1 195 ? -6.507 -6.351 -0.114 1.00 95.12 195 ALA A CA 1
ATOM 1556 C C . ALA A 1 195 ? -6.097 -7.836 -0.236 1.00 95.12 195 ALA A C 1
ATOM 1558 O O . ALA A 1 195 ? -6.964 -8.695 -0.422 1.00 95.12 195 ALA A O 1
ATOM 1559 N N . PRO A 1 196 ? -4.797 -8.164 -0.163 1.00 92.00 196 PRO A N 1
ATOM 1560 C CA . PRO A 1 196 ? -4.316 -9.540 -0.088 1.00 92.00 196 PRO A CA 1
ATOM 1561 C C . PRO A 1 196 ? -4.507 -10.104 1.329 1.00 92.00 196 PRO A C 1
ATOM 1563 O O . PRO A 1 196 ? -3.939 -9.590 2.290 1.00 92.00 196 PRO A O 1
ATOM 1566 N N . VAL A 1 197 ? -5.302 -11.167 1.460 1.00 89.25 197 VAL A N 1
ATOM 1567 C CA . VAL A 1 197 ? -5.670 -11.800 2.735 1.00 89.25 197 VAL A CA 1
ATOM 1568 C C . VAL A 1 197 ? -5.610 -13.323 2.598 1.00 89.25 197 VAL A C 1
ATOM 1570 O O . VAL A 1 197 ? -6.388 -13.899 1.839 1.00 89.25 197 VAL A O 1
ATOM 1573 N N . ASN A 1 198 ? -4.739 -14.003 3.354 1.00 81.69 198 ASN A N 1
ATOM 1574 C CA . ASN A 1 198 ? -4.630 -15.469 3.391 1.00 81.69 198 ASN A CA 1
ATOM 1575 C C . ASN A 1 198 ? -4.581 -16.119 1.985 1.00 81.69 198 ASN A C 1
ATOM 1577 O O . ASN A 1 198 ? -5.450 -16.922 1.642 1.00 81.69 198 ASN A O 1
ATOM 1581 N N . SER A 1 199 ? -3.613 -15.729 1.148 1.00 77.69 199 SER A N 1
ATOM 1582 C CA . SER A 1 199 ? -3.435 -16.193 -0.248 1.00 77.69 199 SER A CA 1
ATOM 1583 C C . SER A 1 199 ? -4.556 -15.840 -1.235 1.00 77.69 199 SER A C 1
ATOM 1585 O O . SER A 1 199 ? -4.512 -16.268 -2.388 1.00 77.69 199 SER A O 1
ATOM 1587 N N . GLN A 1 200 ? -5.548 -15.051 -0.820 1.00 84.69 200 GLN A N 1
ATOM 1588 C CA . GLN A 1 200 ? -6.611 -14.557 -1.685 1.00 84.69 200 GLN A CA 1
ATOM 1589 C C . GLN A 1 200 ? -6.553 -13.032 -1.783 1.00 84.69 200 GLN A C 1
ATOM 1591 O O . GLN A 1 200 ? -6.474 -12.330 -0.781 1.00 84.69 200 GLN A O 1
ATOM 1596 N N . SER A 1 201 ? -6.662 -12.501 -2.996 1.00 89.06 201 SER A N 1
ATOM 1597 C CA . SER A 1 201 ? -6.830 -11.065 -3.213 1.00 89.06 201 SER A CA 1
ATOM 1598 C C . SER A 1 201 ? -8.315 -10.725 -3.259 1.00 89.06 201 SER A C 1
ATOM 1600 O O . SER A 1 201 ? -9.016 -11.091 -4.203 1.00 89.06 201 SER A O 1
ATOM 1602 N N . ILE A 1 202 ? -8.802 -10.020 -2.241 1.00 94.25 202 ILE A N 1
ATOM 1603 C CA . ILE A 1 202 ? -10.140 -9.425 -2.251 1.00 94.25 202 ILE A CA 1
ATOM 1604 C C . ILE A 1 202 ? -10.024 -8.097 -2.991 1.00 94.25 202 ILE A C 1
ATOM 1606 O O . ILE A 1 202 ? -9.151 -7.288 -2.681 1.00 94.25 202 ILE A O 1
ATOM 1610 N N . SER A 1 203 ? -10.866 -7.881 -4.001 1.00 93.81 203 SER A N 1
ATOM 1611 C CA . SER A 1 203 ? -10.792 -6.682 -4.837 1.00 93.81 203 SER A CA 1
ATOM 1612 C C . SER A 1 203 ? -12.159 -6.082 -5.092 1.00 93.81 203 SER A C 1
ATOM 1614 O O . SER A 1 203 ? -13.090 -6.821 -5.412 1.00 93.81 203 SER A O 1
ATOM 1616 N N . VAL A 1 204 ? -12.235 -4.755 -5.085 1.00 93.81 204 VAL A N 1
ATOM 1617 C CA . VAL A 1 204 ? -13.437 -4.000 -5.455 1.00 93.81 204 VAL A CA 1
ATOM 1618 C C . VAL A 1 204 ? -13.115 -2.959 -6.533 1.00 93.81 204 VAL A C 1
ATOM 1620 O O . VAL A 1 204 ? -12.013 -2.396 -6.536 1.00 93.81 204 VAL A O 1
ATOM 1623 N N . PRO A 1 205 ? -14.024 -2.703 -7.489 1.00 92.00 205 PRO A N 1
ATOM 1624 C CA . PRO A 1 205 ? -13.846 -1.639 -8.474 1.00 92.00 205 P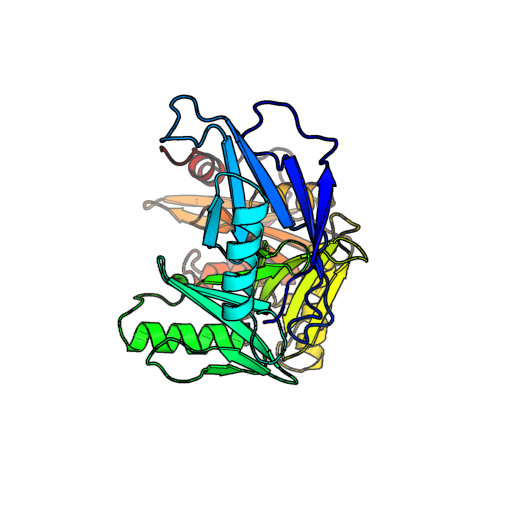RO A CA 1
ATOM 1625 C C . PRO A 1 205 ? -13.774 -0.255 -7.817 1.00 92.00 205 PRO A C 1
ATOM 1627 O O . PRO A 1 205 ? -14.602 0.077 -6.979 1.00 92.00 205 PRO A O 1
ATOM 1630 N N . MET A 1 206 ? -12.848 0.599 -8.259 1.00 88.31 206 MET A N 1
ATOM 1631 C CA . MET A 1 206 ? -12.776 2.011 -7.838 1.00 88.31 206 MET A CA 1
ATOM 1632 C C . MET A 1 206 ? -13.707 2.910 -8.662 1.00 88.31 206 MET A C 1
ATOM 1634 O O . MET A 1 206 ? -13.361 4.041 -8.990 1.00 88.31 206 MET A O 1
ATOM 1638 N N . SER A 1 207 ? -14.865 2.394 -9.075 1.00 77.12 207 SER A N 1
ATOM 1639 C CA . SER A 1 207 ? -15.849 3.167 -9.843 1.00 77.12 207 SER A CA 1
ATOM 1640 C C . SER A 1 207 ? -16.647 4.148 -8.980 1.00 77.12 207 SER A C 1
ATOM 1642 O O . SER A 1 207 ? -17.386 4.956 -9.532 1.00 77.12 207 SER A O 1
ATOM 1644 N N . GLN A 1 208 ? -16.528 4.060 -7.652 1.00 76.75 208 GLN A N 1
ATOM 1645 C CA . GLN A 1 208 ? -17.250 4.885 -6.685 1.00 76.75 208 GLN A CA 1
ATOM 1646 C C . GLN A 1 208 ? -16.297 5.399 -5.603 1.00 76.75 208 GLN A C 1
ATOM 1648 O O . GLN A 1 208 ? -15.341 4.714 -5.230 1.00 76.75 208 GLN A O 1
ATOM 1653 N N . ASP A 1 209 ? -16.602 6.578 -5.060 1.00 81.12 209 ASP A N 1
ATOM 1654 C CA . ASP A 1 209 ? -15.846 7.204 -3.968 1.00 81.12 209 ASP A CA 1
ATOM 1655 C C . ASP A 1 209 ? -15.975 6.445 -2.632 1.00 81.12 209 ASP A C 1
ATOM 1657 O O . ASP A 1 209 ? -15.308 6.780 -1.663 1.00 81.12 209 ASP A O 1
ATOM 1661 N N . THR A 1 210 ? -16.794 5.392 -2.569 1.00 86.75 210 THR A N 1
ATOM 1662 C CA . THR A 1 210 ? -16.997 4.525 -1.397 1.00 86.75 210 THR A CA 1
ATOM 1663 C C . THR A 1 210 ? -16.242 3.200 -1.475 1.00 86.75 210 THR A C 1
ATOM 1665 O O . THR A 1 210 ? -16.326 2.408 -0.540 1.00 86.75 210 THR A O 1
ATOM 1668 N N . ALA A 1 211 ? -15.455 2.961 -2.533 1.00 92.38 211 ALA A N 1
ATOM 1669 C CA . ALA A 1 211 ? -14.805 1.670 -2.775 1.00 92.38 211 ALA A CA 1
ATOM 1670 C C . ALA A 1 211 ? -13.963 1.164 -1.587 1.00 92.38 211 ALA A C 1
ATOM 1672 O O . ALA A 1 211 ? -13.844 -0.040 -1.375 1.00 92.38 211 ALA A O 1
ATOM 1673 N N . LEU A 1 212 ? -13.382 2.059 -0.779 1.00 95.50 212 LEU A N 1
ATOM 1674 C CA . LEU A 1 212 ? -12.647 1.641 0.416 1.00 95.50 212 LEU A CA 1
ATOM 1675 C C . LEU A 1 212 ? -13.556 0.983 1.468 1.00 95.50 212 LEU A C 1
ATOM 1677 O O . LEU A 1 212 ? -13.132 0.025 2.112 1.00 95.50 212 LEU A O 1
ATOM 1681 N N . PHE A 1 213 ? -14.781 1.480 1.645 1.00 95.44 213 PHE A N 1
ATOM 1682 C CA . PHE A 1 213 ? -15.747 0.926 2.595 1.00 95.44 213 PHE A CA 1
ATOM 1683 C C . PHE A 1 213 ? -16.303 -0.411 2.100 1.00 95.44 213 PHE A C 1
ATOM 1685 O O . PHE A 1 213 ? -16.359 -1.366 2.871 1.00 95.44 213 PHE A O 1
ATOM 1692 N N . ASP A 1 214 ? -16.564 -0.536 0.797 1.00 94.94 214 ASP A N 1
ATOM 1693 C CA . ASP A 1 214 ? -16.942 -1.819 0.192 1.00 94.94 214 ASP A CA 1
ATOM 1694 C C . ASP A 1 214 ? -15.846 -2.874 0.410 1.00 94.94 214 ASP A C 1
ATOM 1696 O O . ASP A 1 214 ? -16.117 -3.984 0.871 1.00 94.94 214 ASP A O 1
ATOM 1700 N N . LEU A 1 215 ? -14.579 -2.513 0.155 1.00 96.69 215 LEU A N 1
ATOM 1701 C CA . LEU A 1 215 ? -13.450 -3.410 0.411 1.00 96.69 215 LEU A CA 1
ATOM 1702 C C . LEU A 1 215 ? -13.339 -3.773 1.892 1.00 96.69 215 LEU A C 1
ATOM 1704 O O . LEU A 1 215 ? -13.090 -4.930 2.226 1.00 96.69 215 LEU A O 1
ATOM 1708 N N . TYR A 1 216 ? -13.497 -2.786 2.774 1.00 97.19 216 TYR A N 1
ATOM 1709 C CA . TYR A 1 216 ? -13.461 -2.984 4.217 1.00 97.19 216 TYR A CA 1
ATOM 1710 C C . TYR A 1 216 ? -14.499 -4.021 4.657 1.00 97.19 216 TYR A C 1
ATOM 1712 O O . TYR A 1 216 ? -14.153 -4.952 5.386 1.00 97.19 216 TYR A O 1
ATOM 1720 N N . HIS A 1 217 ? -15.742 -3.902 4.182 1.00 96.31 217 HIS A N 1
ATOM 1721 C CA . HIS A 1 217 ? -16.810 -4.841 4.508 1.00 96.31 217 HIS A CA 1
ATOM 1722 C C . HIS A 1 217 ? -16.512 -6.245 3.984 1.00 96.31 217 HIS A C 1
ATOM 1724 O O . HIS A 1 217 ? -16.606 -7.205 4.748 1.00 96.31 217 HIS A O 1
ATOM 1730 N N . GLU A 1 218 ? -16.090 -6.379 2.725 1.00 96.81 218 GLU A N 1
ATOM 1731 C CA . GLU A 1 218 ? -15.735 -7.679 2.142 1.00 96.81 218 GLU A CA 1
ATOM 1732 C C . GLU A 1 218 ? -14.599 -8.368 2.913 1.00 96.81 218 GLU A C 1
ATOM 1734 O O . GLU A 1 218 ? -14.691 -9.554 3.241 1.00 96.81 218 GLU A O 1
ATOM 1739 N N . VAL A 1 219 ? -13.550 -7.622 3.278 1.00 96.81 219 VAL A N 1
ATOM 1740 C CA . VAL A 1 219 ? -12.433 -8.150 4.076 1.00 96.81 219 VAL A CA 1
ATOM 1741 C C . VAL A 1 219 ? -12.889 -8.524 5.488 1.00 96.81 219 VAL A C 1
ATOM 1743 O O . VAL A 1 219 ? -12.549 -9.607 5.966 1.00 96.81 219 VAL A O 1
ATOM 1746 N N . GLY A 1 220 ? -13.677 -7.672 6.150 1.00 96.62 220 GLY A N 1
ATOM 1747 C CA . GLY A 1 220 ? -14.217 -7.936 7.484 1.00 96.62 220 GLY A CA 1
ATOM 1748 C C . GLY A 1 220 ? -15.044 -9.215 7.512 1.00 96.62 220 GLY A C 1
ATOM 1749 O O . GLY A 1 220 ? -14.746 -10.134 8.275 1.00 96.62 220 GLY A O 1
ATOM 1750 N N . TRP A 1 221 ? -16.024 -9.332 6.615 1.00 96.69 221 TRP A N 1
ATOM 1751 C CA . TRP A 1 221 ? -16.863 -10.525 6.514 1.00 96.69 221 TRP A CA 1
ATOM 1752 C C . TRP A 1 221 ? -16.064 -11.775 6.162 1.00 96.69 221 TRP A C 1
ATOM 1754 O O . TRP A 1 221 ? -16.327 -12.843 6.720 1.00 96.69 221 TRP A O 1
ATOM 1764 N N . TYR A 1 222 ? -15.080 -11.663 5.269 1.00 96.25 222 TYR A N 1
ATOM 1765 C CA . TYR A 1 222 ? -14.186 -12.770 4.951 1.00 96.25 222 TYR A CA 1
ATOM 1766 C C . TYR A 1 222 ? -13.435 -13.267 6.194 1.00 96.25 222 TYR A C 1
ATOM 1768 O O . TYR A 1 222 ? -13.446 -14.467 6.482 1.00 96.25 222 TYR A O 1
ATOM 1776 N N . LEU A 1 223 ? -12.829 -12.360 6.965 1.00 95.31 223 LEU A N 1
ATOM 1777 C CA . LEU A 1 223 ? -12.081 -12.707 8.173 1.00 95.31 223 LEU A CA 1
ATOM 1778 C C . LEU A 1 223 ? -12.983 -13.298 9.264 1.00 95.31 223 LEU A C 1
ATOM 1780 O O . LEU A 1 223 ? -12.592 -14.284 9.895 1.00 95.31 223 LEU A O 1
ATOM 1784 N N . THR A 1 224 ? -14.195 -12.768 9.447 1.00 96.44 224 THR A N 1
ATOM 1785 C CA . THR A 1 224 ? -15.177 -13.310 10.399 1.00 96.44 224 THR A CA 1
ATOM 1786 C C . THR A 1 224 ? -15.624 -14.717 10.013 1.00 96.44 224 THR A C 1
ATOM 1788 O O . THR A 1 224 ? -15.594 -15.619 10.848 1.00 96.44 224 THR A O 1
ATOM 1791 N N . ARG A 1 225 ? -15.959 -14.967 8.737 1.00 96.19 225 ARG A N 1
ATOM 1792 C CA . ARG A 1 225 ? -16.337 -16.314 8.254 1.00 96.19 225 ARG A CA 1
ATOM 1793 C C . ARG A 1 225 ? -15.215 -17.340 8.431 1.00 96.19 225 ARG A C 1
ATOM 1795 O O . ARG A 1 225 ? -15.483 -18.531 8.551 1.00 96.19 225 ARG A O 1
ATOM 1802 N N . ARG A 1 226 ? -13.960 -16.885 8.439 1.00 93.62 226 ARG A N 1
ATOM 1803 C CA . ARG A 1 226 ? -12.770 -17.709 8.693 1.00 93.62 226 ARG A CA 1
ATOM 1804 C C . ARG A 1 226 ? -12.394 -17.801 10.177 1.00 93.62 226 ARG A C 1
ATOM 1806 O O . ARG A 1 226 ? -11.368 -18.400 10.485 1.00 93.62 226 ARG A O 1
ATOM 1813 N N . GLY A 1 227 ? -13.177 -17.206 11.081 1.00 94.81 227 GLY A N 1
ATOM 1814 C CA . GLY A 1 227 ? -12.924 -17.214 12.524 1.00 94.81 227 GLY A CA 1
ATOM 1815 C C . GLY A 1 227 ? -11.647 -16.476 12.937 1.00 94.81 227 GLY A C 1
ATOM 1816 O O . GLY A 1 227 ? -11.068 -16.789 13.972 1.00 94.81 227 GLY A O 1
ATOM 1817 N N . A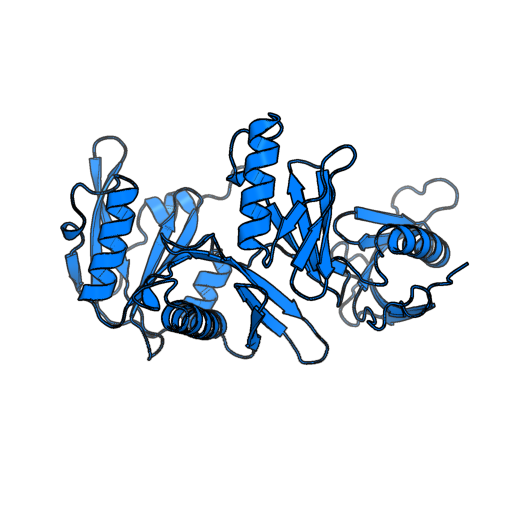RG A 1 228 ? -11.161 -15.536 12.114 1.00 92.94 228 ARG A N 1
ATOM 1818 C CA . ARG A 1 228 ? -9.924 -14.779 12.384 1.00 92.94 228 ARG A CA 1
ATOM 1819 C C . ARG A 1 228 ? -10.168 -13.537 13.241 1.00 92.94 228 ARG A C 1
ATOM 1821 O O . ARG A 1 228 ? -9.268 -13.129 13.969 1.00 92.94 228 ARG A O 1
ATOM 1828 N N . ILE A 1 229 ? -11.367 -12.970 13.155 1.00 95.12 229 ILE A N 1
ATOM 1829 C CA . ILE A 1 229 ? -11.896 -11.889 14.002 1.00 95.12 229 ILE A CA 1
ATOM 1830 C C . ILE A 1 229 ? -13.326 -12.265 14.408 1.00 95.12 229 ILE A C 1
ATOM 1832 O O . ILE A 1 229 ? -13.977 -13.017 13.675 1.00 95.12 229 ILE A O 1
ATOM 1836 N N . ALA A 1 230 ? -13.818 -11.789 15.554 1.00 94.69 230 ALA A N 1
ATOM 1837 C CA . ALA A 1 230 ? -15.155 -12.157 16.030 1.00 94.69 230 ALA A CA 1
ATOM 1838 C C . ALA A 1 230 ? -16.256 -11.306 15.375 1.00 94.69 230 ALA A C 1
ATOM 1840 O O . ALA A 1 230 ? -17.342 -11.810 15.097 1.00 94.69 230 ALA A O 1
ATOM 1841 N N . ASP A 1 231 ? -15.957 -10.043 15.075 1.00 94.69 231 ASP A N 1
ATOM 1842 C CA . ASP A 1 231 ? -16.855 -9.080 14.435 1.00 94.69 231 ASP A CA 1
ATOM 1843 C C . ASP A 1 231 ? -16.149 -8.416 13.228 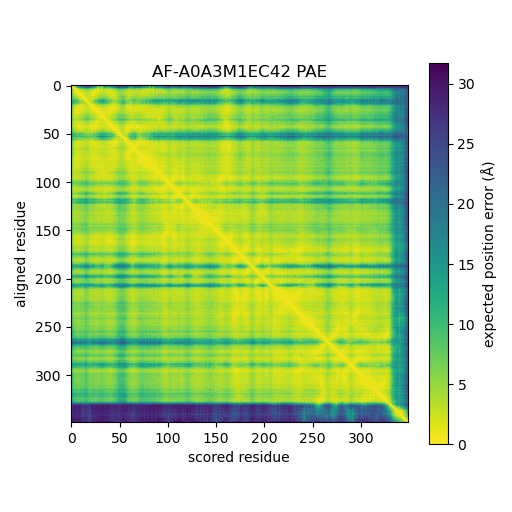1.00 94.69 231 ASP A C 1
ATOM 1845 O O . ASP A 1 231 ? -15.007 -7.968 13.371 1.00 94.69 231 ASP A O 1
ATOM 1849 N N . PRO A 1 232 ? -16.788 -8.333 12.037 1.00 95.38 232 PRO A N 1
ATOM 1850 C CA . PRO A 1 232 ? -16.180 -7.752 10.832 1.00 95.38 232 PRO A CA 1
ATOM 1851 C C . PRO A 1 232 ? -15.700 -6.314 11.028 1.00 95.38 232 PRO A C 1
ATOM 1853 O O . PRO A 1 232 ? -14.753 -5.876 10.374 1.00 95.38 232 PRO A O 1
ATOM 1856 N N . TYR A 1 233 ? -16.326 -5.584 11.945 1.00 95.31 233 TYR A N 1
ATOM 1857 C CA . TYR A 1 233 ? -15.988 -4.203 12.198 1.00 95.31 233 TYR A CA 1
ATOM 1858 C C . TYR A 1 233 ? -14.818 -4.036 13.194 1.00 95.31 233 TYR A C 1
ATOM 1860 O O . TYR A 1 233 ? -14.416 -2.911 13.482 1.00 95.31 233 TYR A O 1
ATOM 1868 N N . GLU A 1 234 ? -14.245 -5.122 13.744 1.00 94.25 234 GLU A N 1
ATOM 1869 C CA . GLU A 1 234 ? -12.986 -5.067 14.520 1.00 94.25 234 GLU A CA 1
ATOM 1870 C C . GLU A 1 234 ? -11.820 -4.503 13.707 1.00 94.25 234 GLU A C 1
ATOM 1872 O O . GLU A 1 234 ? -10.833 -4.022 14.267 1.00 94.25 234 GLU A O 1
ATOM 1877 N N . LEU A 1 235 ? -11.937 -4.542 12.380 1.00 95.75 235 LEU A N 1
ATOM 1878 C CA . LEU A 1 235 ? -10.997 -3.892 11.496 1.00 95.75 235 LEU A CA 1
ATOM 1879 C C . LEU A 1 235 ? -11.022 -2.377 11.697 1.00 95.75 235 LEU A C 1
ATOM 1881 O O . LEU A 1 235 ? -12.062 -1.732 11.799 1.00 95.75 235 LEU A O 1
ATOM 1885 N N . THR A 1 236 ? -9.845 -1.778 11.655 1.00 96.12 236 THR A N 1
ATOM 1886 C CA . THR A 1 236 ? -9.671 -0.329 11.607 1.00 96.12 236 THR A CA 1
ATOM 1887 C C . THR A 1 236 ? -8.884 0.034 10.363 1.00 96.12 236 THR A C 1
ATOM 1889 O O . THR A 1 236 ? -7.906 -0.634 10.023 1.00 96.12 236 THR A O 1
ATOM 1892 N N . VAL A 1 237 ? -9.296 1.099 9.680 1.00 97.19 237 VAL A N 1
ATOM 1893 C CA . VAL A 1 237 ? -8.522 1.656 8.566 1.00 97.19 237 VAL A CA 1
ATOM 1894 C C . VAL A 1 237 ? -7.433 2.534 9.162 1.00 97.19 237 VAL A C 1
ATOM 1896 O O . VAL A 1 237 ? -7.713 3.401 9.987 1.00 97.19 237 VAL A O 1
ATOM 1899 N N . ARG A 1 238 ? -6.180 2.332 8.765 1.00 94.88 238 ARG A N 1
ATOM 1900 C CA . ARG A 1 238 ? -5.008 3.045 9.287 1.00 94.88 238 ARG A CA 1
ATOM 1901 C C . ARG A 1 238 ? -4.161 3.615 8.164 1.00 94.88 238 ARG A C 1
ATOM 1903 O O . ARG A 1 238 ? -4.182 3.119 7.044 1.00 94.88 238 ARG A O 1
ATOM 1910 N N . LYS A 1 239 ? -3.345 4.614 8.513 1.00 92.88 239 LYS A N 1
ATOM 1911 C CA . LYS A 1 239 ? -2.359 5.261 7.624 1.00 92.88 239 LYS A CA 1
ATOM 1912 C C . LYS A 1 239 ? -2.966 5.917 6.379 1.00 92.88 239 LYS A C 1
ATOM 1914 O O . LYS A 1 239 ? -2.216 6.282 5.480 1.00 92.88 239 LYS A O 1
ATOM 1919 N N . LEU A 1 240 ? -4.279 6.122 6.368 1.00 94.94 240 LEU A N 1
ATOM 1920 C CA . LEU A 1 240 ? -4.971 6.771 5.269 1.00 94.94 240 LEU A CA 1
ATOM 1921 C C . LEU A 1 240 ? -4.474 8.217 5.152 1.00 94.94 240 LEU A C 1
ATOM 1923 O O . LEU A 1 240 ? -4.330 8.925 6.156 1.00 94.94 240 LEU A O 1
ATOM 1927 N N . ASP A 1 241 ? -4.138 8.645 3.943 1.00 92.12 241 ASP A N 1
ATOM 1928 C CA . ASP A 1 241 ? -3.730 10.022 3.706 1.00 92.12 241 ASP A CA 1
ATOM 1929 C C . ASP A 1 241 ? -4.922 10.991 3.782 1.00 92.12 241 ASP A C 1
ATOM 1931 O O . ASP A 1 241 ? -6.093 10.601 3.772 1.00 92.12 241 ASP A O 1
ATOM 1935 N N . ARG A 1 242 ? -4.609 12.279 3.924 1.00 90.00 242 ARG A N 1
ATOM 1936 C CA . ARG A 1 242 ? -5.624 13.315 4.132 1.00 90.00 242 ARG A CA 1
ATOM 1937 C C . ARG A 1 242 ? -6.457 13.584 2.896 1.00 90.00 242 ARG A C 1
ATOM 1939 O O . ARG A 1 242 ? -7.648 13.834 3.044 1.00 90.00 242 ARG A O 1
ATOM 1946 N N . ASP A 1 243 ? -5.851 13.528 1.718 1.00 89.88 243 ASP A N 1
ATOM 1947 C CA . ASP A 1 243 ? -6.540 13.832 0.469 1.00 89.88 243 ASP A CA 1
ATOM 1948 C C . ASP A 1 243 ? -7.539 12.723 0.158 1.00 89.88 243 ASP A C 1
ATOM 1950 O O . ASP A 1 243 ? -8.684 12.987 -0.204 1.00 89.88 243 ASP A O 1
ATOM 1954 N N . THR A 1 244 ? -7.142 11.473 0.386 1.00 91.00 244 THR A N 1
ATOM 1955 C CA . THR A 1 244 ? -8.033 10.321 0.301 1.00 91.00 244 THR A CA 1
ATOM 1956 C C . THR A 1 244 ? -9.156 10.423 1.320 1.00 91.00 244 THR A C 1
ATOM 1958 O O . THR A 1 244 ? -10.315 10.297 0.939 1.00 91.00 244 THR A O 1
ATOM 1961 N N . TRP A 1 245 ? -8.872 10.752 2.584 1.00 93.06 245 TRP A N 1
ATOM 1962 C CA . TRP A 1 245 ? -9.943 10.991 3.555 1.00 93.06 245 TRP A CA 1
ATOM 1963 C C . TRP A 1 245 ? -10.886 12.127 3.142 1.00 93.06 245 TRP A C 1
ATOM 1965 O O . TRP A 1 245 ? -12.094 11.982 3.285 1.00 93.06 245 TRP A O 1
ATOM 1975 N N . ALA A 1 246 ? -10.370 13.237 2.612 1.00 91.75 246 ALA A N 1
ATOM 1976 C CA . ALA A 1 246 ? -11.197 14.351 2.161 1.00 91.75 246 ALA A CA 1
ATOM 1977 C C . ALA A 1 246 ? -12.156 13.930 1.036 1.00 91.75 246 ALA A C 1
ATOM 1979 O O . ALA A 1 246 ? -13.334 14.284 1.090 1.00 91.75 246 ALA A O 1
ATOM 1980 N N . ARG A 1 247 ? -11.681 13.125 0.072 1.00 91.00 247 ARG A N 1
ATOM 1981 C CA . ARG A 1 247 ? -12.525 12.542 -0.985 1.00 91.00 247 ARG A CA 1
ATOM 1982 C C . ARG A 1 247 ? -13.589 11.606 -0.412 1.00 91.00 247 ARG A C 1
ATOM 1984 O O . ARG A 1 247 ? -14.763 11.799 -0.697 1.00 91.00 247 ARG A O 1
ATOM 1991 N N . LEU A 1 248 ? -13.198 10.659 0.448 1.00 93.25 248 LEU A N 1
ATOM 1992 C CA . LEU A 1 248 ? -14.142 9.730 1.083 1.00 93.25 248 LEU A CA 1
ATOM 1993 C C . LEU A 1 248 ? -15.209 10.488 1.876 1.00 93.25 248 LEU A C 1
ATOM 1995 O O . LEU A 1 248 ? -16.397 10.256 1.702 1.00 93.25 248 LEU A O 1
ATOM 1999 N N . LYS A 1 249 ? -14.791 11.441 2.715 1.00 93.88 249 LYS A N 1
ATOM 2000 C CA . LYS A 1 249 ? -15.682 12.253 3.549 1.00 93.88 249 LYS A CA 1
ATOM 2001 C C . LYS A 1 249 ? -16.715 13.014 2.718 1.00 93.88 249 LYS A C 1
ATOM 2003 O O . LYS A 1 249 ? -17.844 13.153 3.175 1.00 93.88 249 LYS A O 1
ATOM 2008 N N . ALA A 1 250 ? -16.349 13.499 1.530 1.00 92.50 250 ALA A N 1
ATOM 2009 C CA . ALA A 1 250 ? -17.274 14.199 0.640 1.00 92.50 250 ALA A CA 1
ATOM 2010 C C . ALA A 1 250 ? -18.408 13.297 0.119 1.00 92.50 250 ALA A C 1
ATOM 2012 O O . ALA A 1 250 ? -19.482 13.804 -0.194 1.00 92.50 250 ALA A O 1
ATOM 2013 N N . ALA A 1 251 ? -18.190 11.980 0.069 1.00 91.31 251 ALA A N 1
ATOM 2014 C CA . ALA A 1 251 ? -19.195 10.993 -0.317 1.00 91.31 251 ALA A CA 1
ATOM 2015 C C . ALA A 1 251 ? -20.043 10.478 0.865 1.00 91.31 251 ALA A C 1
ATOM 2017 O O . ALA A 1 251 ? -20.998 9.733 0.651 1.00 91.31 251 ALA A O 1
ATOM 2018 N N . LEU A 1 252 ? -19.718 10.854 2.108 1.00 94.12 252 LEU A N 1
ATOM 2019 C CA . LEU A 1 252 ? -20.418 10.388 3.305 1.00 94.12 252 LEU A CA 1
ATOM 2020 C C . LEU A 1 252 ? -21.522 11.348 3.757 1.00 94.12 252 LEU A C 1
ATOM 2022 O O . LEU A 1 252 ? -21.410 12.568 3.636 1.00 94.12 252 LEU A O 1
ATOM 2026 N N . THR A 1 253 ? -22.555 10.795 4.396 1.00 95.44 253 THR A N 1
ATOM 2027 C CA . THR A 1 253 ? -23.623 11.593 5.013 1.00 95.44 253 THR A CA 1
ATOM 2028 C C . THR A 1 253 ? -23.281 11.900 6.478 1.00 95.44 253 THR A C 1
ATOM 2030 O O . THR A 1 253 ? -22.992 10.974 7.239 1.00 95.44 253 THR A O 1
ATOM 2033 N N . PRO A 1 254 ? -23.308 13.170 6.929 1.00 95.88 254 PRO A N 1
ATOM 2034 C CA . PRO A 1 254 ? -23.141 13.501 8.344 1.00 95.88 254 PRO A CA 1
ATOM 2035 C C . PRO A 1 254 ? -24.248 12.883 9.211 1.00 95.88 254 PRO A C 1
ATOM 2037 O O . PRO A 1 254 ? -25.428 13.033 8.904 1.00 95.88 254 PRO A O 1
ATOM 2040 N N . TYR A 1 255 ? -23.883 12.246 10.326 1.00 95.19 255 TYR A N 1
ATOM 2041 C CA . TYR A 1 255 ? -24.844 11.574 11.215 1.00 95.19 255 TYR A CA 1
ATOM 2042 C C . TYR A 1 255 ? -25.492 12.519 12.248 1.00 95.19 255 TYR A C 1
ATOM 2044 O O . TYR A 1 255 ? -26.509 12.197 12.853 1.00 95.19 255 TYR A O 1
ATOM 2052 N N . GLY A 1 256 ? -24.906 13.701 12.474 1.00 92.31 256 GLY A N 1
ATOM 2053 C CA . GLY A 1 256 ? -25.399 14.697 13.440 1.00 92.31 256 GLY A CA 1
ATOM 2054 C C . GLY A 1 256 ? -24.920 14.499 14.885 1.00 92.31 256 GLY A C 1
ATOM 2055 O O . GLY A 1 256 ? -25.183 15.351 15.735 1.00 92.31 256 GLY A O 1
ATOM 2056 N N . LEU A 1 257 ? -24.165 13.432 15.162 1.00 95.69 257 LEU A N 1
ATOM 2057 C CA . LEU A 1 257 ? -23.487 13.192 16.440 1.00 95.69 257 LEU A CA 1
ATOM 2058 C C . LEU A 1 257 ? -21.964 13.220 16.275 1.00 95.69 257 LEU A C 1
ATOM 2060 O O . LEU A 1 257 ? -21.433 13.090 15.170 1.00 95.69 257 LEU A O 1
ATOM 2064 N N . ALA A 1 258 ? -21.264 13.382 17.391 1.00 96.38 258 ALA A N 1
ATOM 2065 C CA . ALA A 1 258 ? -19.816 13.307 17.482 1.00 96.38 258 ALA A CA 1
ATOM 2066 C C . ALA A 1 258 ? -19.390 12.477 18.701 1.00 96.38 258 ALA A C 1
ATOM 2068 O O . ALA A 1 258 ? -20.117 12.362 19.689 1.00 96.38 258 ALA A O 1
ATOM 2069 N N . LEU A 1 259 ? -18.187 11.912 18.628 1.00 96.69 259 LEU A N 1
ATOM 2070 C CA . LEU A 1 259 ? -17.508 11.287 19.759 1.00 96.69 259 LEU A CA 1
ATOM 2071 C C . LEU A 1 259 ? -16.553 12.302 20.388 1.00 96.69 259 LEU A C 1
ATOM 2073 O O . LEU A 1 259 ? -15.687 12.838 19.698 1.00 96.69 259 LEU A O 1
ATOM 2077 N N . SER A 1 260 ? -16.704 12.559 21.685 1.00 95.69 260 SER A N 1
ATOM 2078 C CA . SER A 1 260 ? -15.914 13.522 22.451 1.00 95.69 260 SER A CA 1
ATOM 2079 C C . SER A 1 260 ? -15.093 12.826 23.530 1.00 95.69 260 SER A C 1
ATOM 2081 O O . SER A 1 260 ? -15.599 11.960 24.236 1.00 95.69 260 SER A O 1
ATOM 2083 N N . PHE A 1 261 ? -13.837 13.220 23.699 1.00 94.50 261 PHE A N 1
ATOM 2084 C CA . PHE A 1 261 ? -12.954 12.707 24.749 1.00 94.50 261 PHE A CA 1
ATOM 2085 C C . PHE A 1 261 ? -11.894 13.746 25.114 1.00 94.50 261 PHE A C 1
ATOM 2087 O O . PHE A 1 261 ? -11.701 14.730 24.400 1.00 94.50 261 PHE A O 1
ATOM 2094 N N . TYR A 1 262 ? -11.202 13.536 26.231 1.00 92.25 262 TYR A N 1
ATOM 2095 C CA . TYR A 1 262 ? -10.128 14.415 26.686 1.00 92.25 262 TYR A CA 1
ATOM 2096 C C . TYR A 1 262 ? -8.787 13.702 26.588 1.00 92.25 262 TYR A C 1
ATOM 2098 O O . TYR A 1 262 ? -8.651 12.585 27.074 1.00 92.25 262 TYR A O 1
ATOM 2106 N N . VAL A 1 263 ? -7.801 14.362 25.985 1.00 89.62 263 VAL A N 1
ATOM 2107 C CA . VAL A 1 263 ? -6.417 13.881 25.906 1.00 89.62 263 VAL A CA 1
ATOM 2108 C C . VAL A 1 263 ? -5.530 14.852 26.665 1.00 89.62 263 VAL A C 1
ATOM 2110 O O . VAL A 1 263 ? -5.659 16.068 26.515 1.00 89.62 263 VAL A O 1
ATOM 2113 N N . GLU A 1 264 ? -4.621 14.328 27.479 1.00 85.44 264 GLU A N 1
ATOM 2114 C CA . GLU A 1 264 ? -3.586 15.144 28.101 1.00 85.44 264 GLU A CA 1
ATOM 2115 C C . GLU A 1 264 ? -2.476 15.439 27.085 1.00 85.44 264 GLU A C 1
ATOM 2117 O O . GLU A 1 264 ? -1.904 14.541 26.468 1.00 85.44 264 GLU A O 1
ATOM 2122 N N . THR A 1 265 ? -2.192 16.717 26.856 1.00 81.81 265 THR A N 1
ATOM 2123 C CA . THR A 1 265 ? -1.112 17.180 25.978 1.00 81.81 265 THR A CA 1
ATOM 2124 C C . THR A 1 265 ? -0.407 18.338 26.668 1.00 81.81 265 THR A C 1
ATOM 2126 O O . THR A 1 265 ? -1.052 19.326 27.021 1.00 81.81 265 THR A O 1
ATOM 2129 N N . ASP A 1 266 ? 0.902 18.205 26.889 1.00 82.50 266 ASP A N 1
ATOM 2130 C CA . ASP A 1 266 ? 1.741 19.193 27.586 1.00 82.50 266 ASP A CA 1
ATOM 2131 C C . ASP A 1 266 ? 1.200 19.580 28.979 1.00 82.50 266 ASP A C 1
ATOM 2133 O O . ASP A 1 266 ? 1.118 20.757 29.334 1.00 82.50 266 ASP A O 1
ATOM 2137 N N . GLY A 1 267 ? 0.755 18.581 29.756 1.00 83.38 267 GLY A N 1
ATOM 2138 C CA . GLY A 1 267 ? 0.201 18.771 31.105 1.00 83.38 267 GLY A CA 1
ATOM 2139 C C . GLY A 1 267 ? -1.172 19.453 31.143 1.00 83.38 267 GLY A C 1
ATOM 2140 O O . GLY A 1 267 ? -1.605 19.920 32.196 1.00 83.38 267 GLY A O 1
ATOM 2141 N N . ARG A 1 268 ? -1.862 19.569 29.999 1.00 87.94 268 ARG A N 1
ATOM 2142 C CA . ARG A 1 268 ? -3.211 20.142 29.904 1.00 87.94 268 ARG A CA 1
ATOM 2143 C C . ARG A 1 268 ? -4.176 19.162 29.257 1.00 87.94 268 ARG A C 1
ATOM 2145 O O . ARG A 1 268 ? -3.897 18.617 28.192 1.00 87.94 268 ARG A O 1
ATOM 2152 N N . LEU A 1 269 ? -5.352 19.005 29.860 1.00 89.75 269 LEU A N 1
ATOM 2153 C CA . LEU A 1 269 ? -6.460 18.272 29.254 1.00 89.75 269 LEU A CA 1
ATOM 2154 C C . LEU A 1 269 ? -7.057 19.088 28.105 1.00 89.75 269 LEU A C 1
ATOM 2156 O O . LEU A 1 269 ? -7.515 20.216 28.296 1.00 89.75 269 LEU A O 1
ATOM 2160 N N . ARG A 1 270 ? -7.070 18.508 26.907 1.00 89.38 270 ARG A N 1
ATOM 2161 C CA . ARG A 1 270 ? -7.699 19.079 25.715 1.00 89.38 270 ARG A CA 1
ATOM 2162 C C . ARG A 1 270 ? -8.862 18.207 25.281 1.00 89.38 270 ARG A C 1
ATOM 2164 O O . ARG A 1 270 ? -8.721 16.992 25.175 1.00 89.38 270 ARG A O 1
ATOM 2171 N N . ARG A 1 271 ? -10.007 18.839 25.022 1.00 91.81 271 ARG A N 1
ATOM 2172 C CA . ARG A 1 271 ? -11.174 18.168 24.449 1.00 91.81 271 ARG A CA 1
ATOM 2173 C C . ARG A 1 271 ? -10.955 17.945 22.955 1.00 91.81 271 ARG A C 1
ATOM 2175 O O . ARG A 1 271 ? -10.574 18.869 22.239 1.00 91.81 271 ARG A O 1
ATOM 2182 N N . HIS A 1 272 ? -11.230 16.731 22.512 1.00 91.12 272 HIS A N 1
ATOM 2183 C CA . HIS A 1 272 ? -11.219 16.300 21.125 1.00 91.12 272 HIS A CA 1
ATOM 2184 C C . HIS A 1 272 ? -12.614 15.855 20.725 1.00 91.12 272 HIS A C 1
ATOM 2186 O O . HIS A 1 272 ? -13.268 15.147 21.486 1.00 91.12 272 HIS A O 1
ATOM 2192 N N . GLU A 1 273 ? -13.040 16.240 19.525 1.00 92.94 273 GLU A N 1
ATOM 2193 C CA . GLU A 1 273 ? -14.307 15.813 18.943 1.00 92.94 273 GLU A CA 1
ATOM 2194 C C . GLU A 1 273 ? -14.072 15.177 17.577 1.00 92.94 273 GLU A C 1
ATOM 2196 O O . GLU A 1 273 ? -13.314 15.689 16.753 1.00 92.94 273 GLU A O 1
ATOM 2201 N N . SER A 1 274 ? -14.730 14.047 17.345 1.00 94.06 274 SER A N 1
ATOM 2202 C CA . SER A 1 274 ? -14.708 13.309 16.089 1.00 94.06 274 SER A CA 1
ATOM 2203 C C . SER A 1 274 ? -16.125 13.238 15.541 1.00 94.06 274 SER A C 1
ATOM 2205 O O . SER A 1 274 ? -16.951 12.514 16.107 1.00 94.06 274 SER A O 1
ATOM 2207 N N . PRO A 1 275 ? -16.442 14.007 14.486 1.00 95.75 275 PRO A N 1
ATOM 2208 C CA . PRO A 1 275 ? -17.746 13.932 13.848 1.00 95.75 275 PRO A CA 1
ATOM 2209 C C . PRO A 1 275 ? -18.014 12.519 13.327 1.00 95.75 275 PRO A C 1
ATOM 2211 O O . PRO A 1 275 ? -17.111 11.873 12.788 1.00 95.75 275 PRO A O 1
ATOM 2214 N N . VAL A 1 276 ? -19.258 12.065 13.476 1.00 97.44 276 VAL A N 1
ATOM 2215 C CA . VAL A 1 276 ? -19.705 10.765 12.975 1.00 97.44 276 VAL A CA 1
ATOM 2216 C C . VAL A 1 276 ? -20.389 10.938 11.626 1.00 97.44 276 VAL A C 1
ATOM 2218 O O . VAL A 1 276 ? -21.208 11.839 11.422 1.00 97.44 276 VAL A O 1
ATOM 2221 N N . PHE A 1 277 ? -20.050 10.044 10.709 1.00 97.06 277 PHE A N 1
ATOM 2222 C CA . PHE A 1 277 ? -20.601 9.957 9.365 1.00 97.06 277 PHE A CA 1
ATOM 2223 C C . PHE A 1 277 ? -21.244 8.590 9.146 1.00 97.06 277 PHE A C 1
ATOM 2225 O O . PHE A 1 277 ? -21.032 7.671 9.934 1.00 97.06 277 PHE A O 1
ATOM 2232 N N . THR A 1 278 ? -21.997 8.444 8.061 1.00 95.69 278 THR A N 1
ATOM 2233 C CA . THR A 1 278 ? -22.492 7.151 7.594 1.00 95.69 278 THR A CA 1
ATOM 2234 C C . THR A 1 278 ? -22.332 7.006 6.085 1.00 95.69 278 THR A C 1
ATOM 2236 O O . THR A 1 278 ? -22.492 7.974 5.336 1.00 95.69 278 THR A O 1
ATOM 2239 N N . ASP A 1 279 ? -22.007 5.788 5.659 1.00 93.62 279 ASP A N 1
ATOM 2240 C CA . ASP A 1 279 ? -22.043 5.320 4.267 1.00 93.62 279 ASP A CA 1
ATOM 2241 C C . ASP A 1 279 ? -23.364 4.589 3.930 1.00 93.62 279 ASP A C 1
ATOM 2243 O O . ASP A 1 279 ? -23.510 4.031 2.847 1.00 93.62 279 ASP A O 1
ATOM 2247 N N . GLY A 1 280 ? -24.332 4.572 4.856 1.00 92.00 280 GLY A N 1
ATOM 2248 C CA . GLY A 1 280 ? -25.593 3.835 4.742 1.00 92.00 280 GLY A CA 1
ATOM 2249 C C . GLY A 1 280 ? -25.553 2.397 5.278 1.00 92.00 280 GLY A C 1
ATOM 2250 O O . GLY A 1 280 ? -26.614 1.839 5.552 1.00 92.00 280 GLY A O 1
ATOM 2251 N N . GLN A 1 281 ? -24.370 1.810 5.484 1.00 92.62 281 GLN A N 1
ATOM 2252 C CA . GLN A 1 281 ? -24.182 0.472 6.074 1.00 92.62 281 GLN A CA 1
ATOM 2253 C C . GLN A 1 281 ? -23.540 0.518 7.466 1.00 92.62 281 GLN A C 1
ATOM 2255 O O . GLN A 1 281 ? -23.706 -0.398 8.274 1.00 92.62 281 GLN A O 1
ATOM 2260 N N . SER A 1 282 ? -22.778 1.568 7.748 1.00 96.06 282 SER A N 1
ATOM 2261 C CA . SER A 1 282 ? -21.960 1.715 8.939 1.00 96.06 282 SER A CA 1
ATOM 2262 C C . SER A 1 282 ? -21.933 3.158 9.437 1.00 96.06 282 SER A C 1
ATOM 2264 O O . SER A 1 282 ? -22.226 4.112 8.709 1.00 96.06 282 SER A O 1
ATOM 2266 N N . LEU A 1 283 ? -21.590 3.316 10.714 1.00 97.69 283 LEU A N 1
ATOM 2267 C CA . LEU A 1 283 ? -21.194 4.586 11.305 1.00 97.69 283 LEU A CA 1
ATOM 2268 C C . LEU A 1 283 ? -19.673 4.681 11.319 1.00 97.69 283 LEU A C 1
ATOM 2270 O O . LEU A 1 283 ? -18.992 3.729 11.699 1.00 97.69 283 LEU A O 1
ATOM 2274 N N . ILE A 1 284 ? -19.153 5.845 10.943 1.00 97.56 284 ILE A N 1
ATOM 2275 C CA . ILE A 1 284 ? -17.733 6.084 10.699 1.00 97.56 284 ILE A CA 1
ATOM 2276 C C . ILE A 1 284 ? -17.272 7.261 11.555 1.00 97.56 284 ILE A C 1
ATOM 2278 O O . ILE A 1 284 ? -17.837 8.353 11.478 1.00 97.56 284 ILE A O 1
ATOM 2282 N N . ALA A 1 285 ? -16.209 7.061 12.331 1.00 97.06 285 ALA A N 1
ATOM 2283 C CA . ALA A 1 285 ? -15.485 8.128 13.018 1.00 97.06 285 ALA A CA 1
ATOM 2284 C C . ALA A 1 285 ? -14.025 8.145 12.564 1.00 97.06 285 ALA A C 1
ATOM 2286 O O . ALA A 1 285 ? -13.398 7.097 12.397 1.00 97.06 285 ALA A O 1
ATOM 2287 N N . ALA A 1 286 ? -13.468 9.341 12.392 1.00 94.88 286 ALA A N 1
ATOM 2288 C CA . ALA A 1 286 ? -12.098 9.531 11.931 1.00 94.88 286 ALA A CA 1
ATOM 2289 C C . ALA A 1 286 ? -11.236 10.210 13.000 1.00 94.88 286 ALA A C 1
ATOM 2291 O O . ALA A 1 286 ? -11.667 11.148 13.671 1.00 94.88 286 ALA A O 1
ATOM 2292 N N . GLN A 1 287 ? -9.993 9.756 13.135 1.00 91.75 287 GLN A N 1
ATOM 2293 C CA . GLN A 1 287 ? -8.990 10.343 14.022 1.00 91.75 287 GLN A CA 1
ATOM 2294 C C . GLN A 1 287 ? -7.699 10.612 13.275 1.00 91.75 287 GLN A C 1
ATOM 2296 O O . GLN A 1 287 ? -7.224 9.766 12.516 1.00 91.75 287 GLN A O 1
ATOM 2301 N N . VAL A 1 288 ? -7.088 11.757 13.552 1.00 87.25 288 VAL A N 1
ATOM 2302 C CA . VAL A 1 288 ? -5.735 12.050 13.089 1.00 87.25 288 VAL A CA 1
ATOM 2303 C C . VAL A 1 288 ? -4.750 11.421 14.071 1.00 87.25 288 VAL A C 1
ATOM 2305 O O . VAL A 1 288 ? -4.823 11.645 15.277 1.00 87.25 288 VAL A O 1
ATOM 2308 N N . ASN A 1 289 ? -3.823 10.608 13.573 1.00 81.31 289 ASN A N 1
ATOM 2309 C CA . ASN A 1 289 ? -2.742 10.079 14.395 1.00 81.31 289 ASN A CA 1
ATOM 2310 C C . ASN A 1 289 ? -1.598 11.101 14.543 1.00 81.31 289 ASN A C 1
ATOM 2312 O O . ASN A 1 289 ? -1.561 12.134 13.878 1.00 81.31 289 ASN A O 1
ATOM 2316 N N . ARG A 1 290 ? -0.601 10.778 15.375 1.00 75.00 290 ARG A N 1
ATOM 2317 C CA . ARG A 1 290 ? 0.565 11.651 15.623 1.00 75.00 290 ARG A CA 1
ATOM 2318 C C . ARG A 1 290 ? 1.400 11.974 14.374 1.00 75.00 290 ARG A C 1
ATOM 2320 O O . ARG A 1 290 ? 2.151 12.936 14.391 1.00 75.00 290 ARG A O 1
ATOM 2327 N N . LEU A 1 291 ? 1.278 11.180 13.308 1.00 76.06 291 LEU A N 1
ATOM 2328 C CA . LEU A 1 291 ? 1.968 11.377 12.027 1.00 76.06 291 LEU A CA 1
ATOM 2329 C C . LEU A 1 291 ? 1.097 12.128 11.005 1.00 76.06 291 LEU A C 1
ATOM 2331 O O . LEU A 1 291 ? 1.405 12.136 9.816 1.00 76.06 291 LEU A O 1
ATOM 2335 N N . GLY A 1 292 ? -0.034 12.697 11.434 1.00 81.94 292 GLY A N 1
ATOM 2336 C CA . GLY A 1 292 ? -0.946 13.432 10.563 1.00 81.94 292 GLY A CA 1
ATOM 2337 C C . GLY A 1 292 ? -1.775 12.561 9.612 1.00 81.94 292 GLY A C 1
ATOM 2338 O O . GLY A 1 292 ? -2.465 13.119 8.758 1.00 81.94 292 GLY A O 1
ATOM 2339 N N . ARG A 1 293 ? -1.722 11.228 9.747 1.00 88.69 293 ARG A N 1
ATOM 2340 C CA . ARG A 1 293 ? -2.498 10.267 8.943 1.00 88.69 293 ARG A CA 1
ATOM 2341 C C . ARG A 1 293 ? -3.816 9.925 9.624 1.00 88.69 293 ARG A C 1
ATOM 2343 O O . ARG A 1 293 ? -3.897 9.886 10.851 1.00 88.69 293 ARG A O 1
ATOM 2350 N N . MET A 1 294 ? -4.820 9.604 8.825 1.00 93.69 294 MET A N 1
ATOM 2351 C CA . MET A 1 294 ? -6.153 9.276 9.305 1.00 93.69 294 MET A CA 1
ATOM 2352 C C . MET A 1 294 ? -6.240 7.808 9.736 1.00 93.69 294 MET A C 1
ATOM 2354 O O . MET A 1 294 ? -5.685 6.902 9.104 1.00 93.69 294 MET A O 1
ATOM 2358 N N . SER A 1 295 ? -6.937 7.582 10.844 1.00 95.31 295 SER A N 1
ATOM 2359 C CA . SER A 1 295 ? -7.469 6.286 11.249 1.00 95.31 295 SER A CA 1
ATOM 2360 C C . SER A 1 295 ? -8.987 6.353 11.230 1.00 95.31 295 SER A C 1
ATOM 2362 O O . SER A 1 295 ? -9.543 7.281 11.817 1.00 95.31 295 SER A O 1
ATOM 2364 N N . LEU A 1 296 ? -9.638 5.393 10.582 1.00 97.00 296 LEU A N 1
ATOM 2365 C CA . LEU A 1 296 ? -11.094 5.293 10.559 1.00 97.00 296 LEU A CA 1
ATOM 2366 C C . LEU A 1 296 ? -11.536 4.110 11.415 1.00 97.00 296 LEU A C 1
ATOM 2368 O O . LEU A 1 296 ? -10.975 3.013 11.326 1.00 97.00 296 LEU A O 1
ATOM 2372 N N . TYR A 1 297 ? -12.552 4.365 12.224 1.00 97.00 297 TYR A N 1
ATOM 2373 C CA . TYR A 1 297 ? -13.258 3.382 13.028 1.00 97.00 297 TYR A CA 1
ATOM 2374 C C . TYR A 1 297 ? -14.652 3.245 12.447 1.00 97.00 297 TYR A C 1
ATOM 2376 O O . TYR A 1 297 ? -15.278 4.257 12.126 1.00 97.00 297 TYR A O 1
ATOM 2384 N N . LEU A 1 298 ? -15.109 2.006 12.307 1.00 97.31 298 LEU A N 1
ATOM 2385 C CA . LEU A 1 298 ? -16.429 1.696 11.790 1.00 97.31 298 LEU A CA 1
ATOM 2386 C C . LEU A 1 298 ? -17.208 0.891 12.832 1.00 97.31 298 LEU A C 1
ATOM 2388 O O . LEU A 1 298 ? -16.633 0.142 13.628 1.00 97.31 298 LEU A O 1
ATOM 2392 N N . GLY A 1 299 ? -18.524 1.057 12.846 1.00 96.62 299 GLY A N 1
ATOM 2393 C CA . GLY A 1 299 ? -19.420 0.325 13.733 1.00 96.62 299 GLY A CA 1
ATOM 2394 C C . GLY A 1 299 ? -20.834 0.248 13.176 1.00 96.62 299 GLY A C 1
ATOM 2395 O O . GLY A 1 299 ? -21.230 1.064 12.351 1.00 96.62 299 GLY A O 1
ATOM 2396 N N . THR A 1 300 ? -21.599 -0.736 13.641 1.00 96.06 300 THR A N 1
ATOM 2397 C CA . THR A 1 300 ? -23.023 -0.896 13.302 1.00 96.06 300 THR A CA 1
ATOM 2398 C C . THR A 1 300 ? -23.899 0.176 13.941 1.00 96.06 300 THR A C 1
ATOM 2400 O O . THR A 1 300 ? -24.952 0.520 13.418 1.00 96.06 300 THR A O 1
ATOM 2403 N N . ASP A 1 301 ? -23.469 0.697 15.088 1.00 96.31 301 ASP A N 1
ATOM 2404 C CA . ASP A 1 301 ? -24.175 1.705 15.862 1.00 96.31 301 ASP A CA 1
ATOM 2405 C C . ASP A 1 301 ? -23.194 2.565 16.676 1.00 96.31 301 ASP A C 1
ATOM 2407 O O . ASP A 1 301 ? -21.977 2.340 16.696 1.00 96.31 301 ASP A O 1
ATOM 2411 N N . MET A 1 302 ? -23.736 3.579 17.354 1.00 96.50 302 MET A N 1
ATOM 2412 C CA . MET A 1 302 ? -22.945 4.529 18.134 1.00 96.50 302 MET A CA 1
ATOM 2413 C C . MET A 1 302 ? -22.194 3.880 19.294 1.00 96.50 302 MET A C 1
ATOM 2415 O O . MET A 1 302 ? -21.087 4.313 19.606 1.00 96.50 302 MET A O 1
ATOM 2419 N N . ARG A 1 303 ? -22.762 2.849 19.926 1.00 96.12 303 ARG A N 1
ATOM 2420 C CA . ARG A 1 303 ? -22.145 2.172 21.069 1.00 96.12 303 ARG A CA 1
ATOM 2421 C C . ARG A 1 303 ? -20.956 1.335 20.610 1.00 96.12 303 ARG A C 1
ATOM 2423 O O . ARG A 1 303 ? -19.903 1.383 21.241 1.00 96.12 303 ARG A O 1
ATOM 2430 N N . ALA A 1 304 ? -21.102 0.611 19.501 1.00 95.19 304 ALA A N 1
ATOM 2431 C CA . ALA A 1 304 ? -20.018 -0.140 18.879 1.00 95.19 304 ALA A CA 1
ATOM 2432 C C . ALA A 1 304 ? -18.872 0.792 18.455 1.00 95.19 304 ALA A C 1
ATOM 2434 O O . ALA A 1 304 ? -17.709 0.533 18.767 1.00 95.19 304 ALA A O 1
ATOM 2435 N N . LEU A 1 305 ? -19.202 1.916 17.812 1.00 96.19 305 LEU A N 1
ATOM 2436 C CA . LEU A 1 305 ? -18.216 2.898 17.367 1.00 96.19 305 LEU A CA 1
ATOM 2437 C C . LEU A 1 305 ? -17.483 3.571 18.544 1.00 96.19 305 LEU A C 1
ATOM 2439 O O . LEU A 1 305 ? -16.255 3.674 18.530 1.00 96.19 305 LEU A O 1
ATOM 2443 N N . GLN A 1 306 ? -18.222 3.978 19.581 1.00 96.56 306 GLN A N 1
ATOM 2444 C CA . GLN A 1 306 ? -17.683 4.547 20.822 1.00 96.56 306 GLN A CA 1
ATOM 2445 C C . GLN A 1 306 ? -16.725 3.572 21.508 1.00 96.56 306 GLN A C 1
ATOM 2447 O O . GLN A 1 306 ? -15.600 3.954 21.829 1.00 96.56 306 GLN A O 1
ATOM 2452 N N . LYS A 1 307 ? -17.149 2.312 21.684 1.00 94.81 307 LYS A N 1
ATOM 2453 C CA . LYS A 1 307 ? -16.341 1.258 22.307 1.00 94.81 307 LYS A CA 1
ATOM 2454 C C . LYS A 1 307 ? -15.008 1.084 21.580 1.00 94.81 307 LYS A C 1
ATOM 2456 O O . LYS A 1 307 ? -13.965 1.116 22.221 1.00 94.81 307 LYS A O 1
ATOM 2461 N N . ARG A 1 308 ? -15.023 0.982 20.248 1.00 93.12 308 ARG A N 1
ATOM 2462 C CA . ARG A 1 308 ? -13.799 0.788 19.452 1.00 93.12 308 ARG A CA 1
ATOM 2463 C C . ARG A 1 308 ? -12.824 1.942 19.542 1.00 93.12 308 ARG A C 1
ATOM 2465 O O . ARG A 1 308 ? -11.624 1.729 19.708 1.00 93.12 308 ARG A O 1
ATOM 2472 N N . LEU A 1 309 ? -13.333 3.165 19.415 1.00 94.44 309 LEU A N 1
ATOM 2473 C CA . LEU A 1 309 ? -12.490 4.342 19.561 1.00 94.44 309 LEU A CA 1
ATOM 2474 C C . LEU A 1 309 ? -11.894 4.396 20.976 1.00 94.44 309 LEU A C 1
ATOM 2476 O O . LEU A 1 309 ? -10.701 4.652 21.124 1.00 94.44 309 LEU A O 1
ATOM 2480 N N . GLY A 1 310 ? -12.706 4.114 21.997 1.00 95.00 310 GLY A N 1
ATOM 2481 C CA . GLY A 1 310 ? -12.286 4.075 23.394 1.00 95.00 310 GLY A CA 1
ATOM 2482 C C . GLY A 1 310 ? -11.197 3.042 23.668 1.00 95.00 310 GLY A C 1
ATOM 2483 O O . GLY A 1 310 ? -10.157 3.382 24.230 1.00 95.00 310 GLY A O 1
ATOM 2484 N N . GLU A 1 311 ? -11.392 1.801 23.226 1.00 93.31 311 GLU A N 1
ATOM 2485 C CA . GLU A 1 311 ? -10.422 0.712 23.382 1.00 93.31 311 GLU A CA 1
ATOM 2486 C C . GLU A 1 311 ? -9.082 1.047 22.719 1.00 93.31 311 GLU A C 1
ATOM 2488 O O . GLU A 1 311 ? -8.026 0.876 23.334 1.00 93.31 311 GLU A O 1
ATOM 2493 N N . GLU A 1 312 ? -9.100 1.602 21.504 1.00 90.62 312 GLU A N 1
ATOM 2494 C CA . GLU A 1 312 ? -7.867 1.986 20.819 1.00 90.62 312 GLU A CA 1
ATOM 2495 C C . GLU A 1 312 ? -7.155 3.144 21.536 1.00 90.62 312 GLU A C 1
ATOM 2497 O O . GLU A 1 312 ? -5.948 3.070 21.786 1.00 90.62 312 GLU A O 1
ATOM 2502 N N . LEU A 1 313 ? -7.875 4.214 21.890 1.00 91.56 313 LEU A N 1
ATOM 2503 C CA . LEU A 1 313 ? -7.298 5.361 22.598 1.00 91.56 313 LEU A CA 1
ATOM 2504 C C . LEU A 1 313 ? -6.704 4.945 23.949 1.00 91.56 313 LEU A C 1
ATOM 2506 O O . LEU A 1 313 ? -5.619 5.405 24.316 1.00 91.56 313 LEU A O 1
ATOM 2510 N N . TYR A 1 314 ? -7.382 4.049 24.668 1.00 92.75 314 TYR A N 1
ATOM 2511 C CA . TYR A 1 314 ? -6.890 3.479 25.916 1.00 92.75 314 TYR A CA 1
ATOM 2512 C C . TYR A 1 314 ? -5.633 2.624 25.693 1.00 92.75 314 TYR A C 1
ATOM 2514 O O . TYR A 1 314 ? -4.655 2.772 26.426 1.00 92.75 314 TYR A O 1
ATOM 2522 N N . SER A 1 315 ? -5.595 1.806 24.633 1.00 89.94 315 SER A N 1
ATOM 2523 C CA . SER A 1 315 ? -4.420 0.989 24.281 1.00 89.94 315 SER A CA 1
ATOM 2524 C C . SER A 1 315 ? -3.163 1.835 24.016 1.00 89.94 315 SER A C 1
ATOM 2526 O O . SER A 1 315 ? -2.051 1.436 24.367 1.00 89.94 315 SER A O 1
ATOM 2528 N N . TYR A 1 316 ? -3.336 3.052 23.484 1.00 87.06 316 TYR A N 1
ATOM 2529 C CA . TYR A 1 316 ? -2.260 4.034 23.309 1.00 87.06 316 TYR A CA 1
ATOM 2530 C C . TYR A 1 316 ? -2.005 4.917 24.533 1.00 87.06 316 TYR A C 1
ATOM 2532 O O . TYR A 1 316 ? -1.164 5.818 24.456 1.00 87.06 316 TYR A O 1
ATOM 2540 N N . ARG A 1 317 ? -2.706 4.676 25.648 1.00 89.62 317 ARG A N 1
ATOM 2541 C CA . ARG A 1 317 ? -2.651 5.482 26.877 1.00 89.62 317 ARG A CA 1
ATOM 2542 C C . ARG A 1 317 ? -2.964 6.963 26.628 1.00 89.62 317 ARG A C 1
ATOM 2544 O O . ARG A 1 317 ? -2.380 7.835 27.261 1.00 89.62 317 ARG A O 1
ATOM 2551 N N . MET A 1 318 ? -3.848 7.250 25.670 1.00 88.69 318 MET A N 1
ATOM 2552 C CA . MET A 1 318 ? -4.308 8.614 25.378 1.00 88.69 318 MET A CA 1
ATOM 2553 C C . MET A 1 318 ? -5.460 9.052 26.285 1.00 88.69 318 MET A C 1
ATOM 2555 O O . MET A 1 318 ? -5.665 10.248 26.469 1.00 88.69 318 MET A O 1
ATOM 2559 N N . ILE A 1 319 ? -6.199 8.089 26.837 1.00 92.38 319 ILE A N 1
ATOM 2560 C CA . ILE A 1 319 ? -7.291 8.285 27.794 1.00 92.38 319 ILE A CA 1
ATOM 2561 C C . ILE A 1 319 ? -7.137 7.292 28.952 1.00 92.38 319 ILE A C 1
ATOM 2563 O O . ILE A 1 319 ? -6.468 6.267 28.811 1.00 92.38 319 ILE A O 1
ATOM 2567 N N . SER A 1 320 ? -7.757 7.587 30.095 1.00 90.19 320 SER A N 1
ATOM 2568 C CA . SER A 1 320 ? -7.640 6.787 31.325 1.00 90.19 320 SER A CA 1
ATOM 2569 C C . SER A 1 320 ? -8.524 5.537 31.359 1.00 90.19 320 SER A C 1
ATOM 2571 O O . SER A 1 320 ? -8.228 4.610 32.107 1.00 90.19 320 SER A O 1
ATOM 2573 N N . SER A 1 321 ? -9.596 5.501 30.565 1.00 93.81 321 SER A N 1
ATOM 2574 C CA . SER A 1 321 ? -10.529 4.375 30.459 1.00 93.81 321 SER A CA 1
ATOM 2575 C C . SER A 1 321 ? -11.138 4.329 29.053 1.00 93.81 321 SER A C 1
ATOM 2577 O O . SER A 1 321 ? -11.401 5.403 28.504 1.00 93.81 321 SER A O 1
ATOM 2579 N N . PRO A 1 322 ? -11.422 3.142 28.480 1.00 93.50 322 PRO A N 1
ATOM 2580 C CA . PRO A 1 322 ? -12.169 3.021 27.225 1.00 93.50 322 PRO A CA 1
ATOM 2581 C C . PRO A 1 322 ? -13.530 3.738 27.253 1.00 93.50 322 PRO A C 1
ATOM 2583 O O . PRO A 1 322 ? -13.949 4.303 26.245 1.00 93.50 322 PRO A O 1
ATOM 2586 N N . ASP A 1 323 ? -14.182 3.797 28.418 1.00 95.38 323 ASP A N 1
ATOM 2587 C CA . ASP A 1 323 ? -15.501 4.426 28.592 1.00 95.38 323 ASP A CA 1
ATOM 2588 C C . ASP A 1 323 ? -15.443 5.964 28.674 1.00 95.38 323 ASP A C 1
ATOM 2590 O O . ASP A 1 323 ? -16.473 6.628 28.779 1.00 95.38 323 ASP A O 1
ATOM 2594 N N . ALA A 1 324 ? -14.246 6.561 28.627 1.00 94.56 324 ALA A N 1
ATOM 2595 C CA . ALA A 1 324 ? -14.075 8.014 28.685 1.00 94.56 324 ALA A CA 1
ATOM 2596 C C . ALA A 1 324 ? -14.480 8.731 27.383 1.00 94.56 324 ALA A C 1
ATOM 2598 O O . ALA A 1 324 ? -14.576 9.960 27.359 1.00 94.56 324 ALA A O 1
ATOM 2599 N N . VAL A 1 325 ? -14.711 7.987 26.297 1.00 96.25 325 VAL A N 1
ATOM 2600 C CA . VAL A 1 325 ? -15.295 8.529 25.066 1.00 96.25 325 VAL A CA 1
ATOM 2601 C C . VAL A 1 325 ? -16.790 8.718 25.285 1.00 96.25 325 VAL A C 1
ATOM 2603 O O . VAL A 1 325 ? -17.465 7.787 25.697 1.00 96.25 325 VAL A O 1
ATOM 2606 N N . GLN A 1 326 ? -17.323 9.898 24.989 1.00 96.25 326 GLN A N 1
ATOM 2607 C CA . GLN A 1 326 ? -18.735 10.245 25.153 1.00 96.25 326 GLN A CA 1
ATOM 2608 C C . GLN A 1 326 ? -19.383 10.584 23.813 1.00 96.25 326 GLN A C 1
ATOM 2610 O O . GLN A 1 326 ? -18.725 11.094 22.909 1.00 96.25 326 GLN A O 1
ATOM 2615 N N . VAL A 1 327 ? -20.687 10.344 23.695 1.00 95.75 327 VAL A N 1
ATOM 2616 C CA . VAL A 1 327 ? -21.480 10.782 22.541 1.00 95.75 327 VAL A CA 1
ATOM 2617 C C . VAL A 1 327 ? -22.046 12.168 22.826 1.00 95.75 327 VAL A C 1
ATOM 2619 O O . VAL A 1 327 ? -22.679 12.383 23.857 1.00 95.75 327 VAL A O 1
ATOM 2622 N N . VAL A 1 328 ? -21.827 13.106 21.910 1.00 94.44 328 VAL A N 1
ATOM 2623 C CA . VAL A 1 328 ? -22.328 14.483 21.994 1.00 94.44 328 VAL A CA 1
ATOM 2624 C C . VAL A 1 328 ? -23.010 14.875 20.684 1.00 94.44 328 VAL A C 1
ATOM 2626 O O . VAL A 1 328 ? -22.748 14.283 19.636 1.00 94.44 328 VAL A O 1
ATOM 2629 N N . SER A 1 329 ? -23.883 15.881 20.716 1.00 89.88 329 SER A N 1
ATOM 2630 C CA . SER A 1 329 ? -24.415 16.477 19.486 1.00 89.88 329 SER A CA 1
ATOM 2631 C C . SER A 1 329 ? -23.280 17.125 18.699 1.00 89.88 329 SER A C 1
ATOM 2633 O O . SER A 1 329 ? -22.488 17.873 19.274 1.00 89.88 329 SER A O 1
ATOM 2635 N N . ALA A 1 330 ? -23.202 16.867 17.392 1.00 79.38 330 ALA A N 1
ATOM 2636 C CA . ALA A 1 330 ? -22.203 17.521 16.559 1.00 79.38 330 ALA A CA 1
ATOM 2637 C C . ALA A 1 330 ? -22.506 19.026 16.507 1.00 79.38 330 ALA A C 1
ATOM 2639 O O . ALA A 1 330 ? -23.568 19.437 16.030 1.00 79.38 330 ALA A O 1
ATOM 2640 N N . GLN A 1 331 ? -21.589 19.867 16.993 1.00 65.50 331 GLN A N 1
ATOM 2641 C CA . GLN A 1 331 ? -21.679 21.298 16.719 1.00 65.50 331 GLN A CA 1
ATOM 2642 C C . GLN A 1 331 ? -21.509 21.502 15.211 1.00 65.50 331 GLN A C 1
ATOM 2644 O O . GLN A 1 331 ? -20.531 21.036 14.628 1.00 65.50 331 GLN A O 1
ATOM 2649 N N . ARG A 1 332 ? -22.476 22.183 14.577 1.00 52.94 332 ARG A N 1
ATOM 2650 C CA . ARG A 1 332 ? -22.504 22.386 13.116 1.00 52.94 332 ARG A CA 1
ATOM 2651 C C . ARG A 1 332 ? -21.276 23.126 12.569 1.00 52.94 332 ARG A C 1
ATOM 2653 O O . ARG A 1 332 ? -21.000 22.964 11.393 1.00 52.94 332 ARG A O 1
ATOM 2660 N N . ASP A 1 333 ? -20.519 23.821 13.420 1.00 45.06 333 ASP A N 1
ATOM 2661 C CA . ASP A 1 333 ? -19.281 24.528 13.075 1.00 45.06 333 ASP A CA 1
ATOM 2662 C C . ASP A 1 333 ? -18.295 24.538 14.259 1.00 45.06 333 ASP A C 1
ATOM 2664 O O . ASP A 1 333 ? -17.964 25.590 14.809 1.00 45.06 333 ASP A O 1
ATOM 2668 N N . ALA A 1 334 ? -17.823 23.370 14.706 1.00 42.34 334 ALA A N 1
ATOM 2669 C CA . ALA A 1 334 ? -16.669 23.361 15.605 1.00 42.34 334 ALA A CA 1
ATOM 2670 C C . ALA A 1 334 ? -15.417 23.773 14.799 1.00 42.34 334 ALA A C 1
ATOM 2672 O O . ALA A 1 334 ? -15.070 23.093 13.825 1.00 42.34 334 ALA A O 1
ATOM 2673 N N . PRO A 1 335 ? -14.718 24.870 15.151 1.00 41.81 335 PRO A N 1
ATOM 2674 C CA . PRO A 1 335 ? -13.472 25.218 14.487 1.00 41.81 335 PRO A CA 1
ATOM 2675 C C . PRO A 1 335 ? -12.481 24.065 14.659 1.00 41.81 335 PRO A C 1
ATOM 2677 O O . PRO A 1 335 ? -12.327 23.552 15.767 1.00 41.81 335 PRO A O 1
ATOM 2680 N N . MET A 1 336 ? -11.809 23.681 13.565 1.00 47.16 336 MET A N 1
ATOM 2681 C CA . MET A 1 336 ? -10.742 22.669 13.558 1.00 47.16 336 MET A CA 1
ATOM 2682 C C . MET A 1 336 ? -9.893 22.749 14.822 1.00 47.16 336 MET A C 1
ATOM 2684 O O . MET A 1 336 ? -9.427 23.843 15.180 1.00 47.16 336 MET A O 1
ATOM 2688 N N . SER A 1 337 ? -9.685 21.597 15.466 1.00 54.16 337 SER A N 1
ATOM 2689 C CA . SER A 1 337 ? -8.902 21.537 16.692 1.00 54.16 337 SER A CA 1
ATOM 2690 C C . SER A 1 337 ? -7.504 22.104 16.428 1.00 54.16 337 SER A C 1
ATOM 2692 O O . SER A 1 337 ? -6.971 22.032 15.321 1.00 54.16 337 SER A O 1
ATOM 2694 N N . ILE A 1 338 ? -6.872 22.689 17.443 1.00 44.62 338 ILE A N 1
ATOM 2695 C CA . ILE A 1 338 ? -5.510 23.227 17.303 1.00 44.62 338 ILE A CA 1
ATOM 2696 C C . ILE A 1 338 ? -4.521 22.117 16.904 1.00 44.62 338 ILE A C 1
ATOM 2698 O O . ILE A 1 338 ? -3.529 22.413 16.255 1.00 44.62 338 ILE A O 1
ATOM 2702 N N . LEU A 1 339 ? -4.806 20.845 17.205 1.00 44.78 339 LEU A N 1
ATOM 2703 C CA . LEU A 1 339 ? -4.038 19.703 16.698 1.00 44.78 339 LEU A CA 1
ATOM 2704 C C . LEU A 1 339 ? -4.235 19.500 15.188 1.00 44.78 339 LEU A C 1
ATOM 2706 O O . LEU A 1 339 ? -3.254 19.269 14.491 1.00 44.78 339 LEU A O 1
ATOM 2710 N N . ASP A 1 340 ? -5.443 19.701 14.657 1.00 52.12 340 ASP A N 1
ATOM 2711 C CA . ASP A 1 340 ? -5.678 19.719 13.207 1.00 52.12 340 ASP A CA 1
ATOM 2712 C C . ASP A 1 340 ? -4.952 20.893 12.532 1.00 52.12 340 ASP A C 1
ATOM 2714 O O . ASP A 1 340 ? -4.398 20.719 11.452 1.00 52.12 340 ASP A O 1
ATOM 2718 N N . ARG A 1 341 ? -4.860 22.060 13.192 1.00 49.69 341 ARG A N 1
ATOM 2719 C CA . ARG A 1 341 ? -4.088 23.219 12.694 1.00 49.69 341 ARG A CA 1
ATOM 2720 C C . ARG A 1 341 ? -2.572 23.026 12.794 1.00 49.69 341 ARG A C 1
ATOM 2722 O O . ARG A 1 341 ? -1.852 23.357 11.860 1.00 49.69 341 ARG A O 1
ATOM 2729 N N . LEU A 1 342 ? -2.075 22.477 13.902 1.00 41.09 342 LEU A N 1
ATOM 2730 C CA . LEU A 1 342 ? -0.646 22.219 14.123 1.00 41.09 342 LEU A CA 1
ATOM 2731 C C . LEU A 1 342 ? -0.130 21.097 13.224 1.00 41.09 342 LEU A C 1
ATOM 2733 O O . LEU A 1 342 ? 1.009 21.143 12.778 1.00 41.09 342 LEU A O 1
ATOM 2737 N N . LEU A 1 343 ? -0.980 20.123 12.899 1.00 45.84 343 LEU A N 1
ATOM 2738 C CA . LEU A 1 343 ? -0.662 19.085 11.928 1.00 45.84 343 LEU A CA 1
ATOM 2739 C C . LEU A 1 343 ? -0.915 19.549 10.477 1.00 45.84 343 LEU A C 1
ATOM 2741 O O . LEU A 1 343 ? -0.554 18.821 9.556 1.00 45.84 343 LEU A O 1
ATOM 2745 N N . GLN A 1 344 ? -1.535 20.714 10.242 1.00 44.22 344 GLN A N 1
ATOM 2746 C CA . GLN A 1 344 ? -1.691 21.365 8.927 1.00 44.22 344 GLN A CA 1
ATOM 2747 C C . GLN A 1 344 ? -0.547 22.319 8.564 1.00 44.22 344 GLN A C 1
ATOM 2749 O O . GLN A 1 344 ? -0.498 22.771 7.421 1.00 44.22 344 GLN A O 1
ATOM 2754 N N . ALA A 1 345 ? 0.378 22.614 9.482 1.00 33.53 345 ALA A N 1
ATOM 2755 C CA . ALA A 1 345 ? 1.585 23.342 9.117 1.00 33.53 345 ALA A CA 1
ATOM 2756 C C . ALA A 1 345 ? 2.360 22.517 8.067 1.00 33.53 345 ALA A C 1
ATOM 2758 O O . ALA A 1 345 ? 2.593 21.325 8.305 1.00 33.53 345 ALA A O 1
ATOM 2759 N N . PRO A 1 346 ? 2.730 23.090 6.903 1.00 30.92 346 PRO A N 1
ATOM 2760 C CA . PRO A 1 346 ? 3.617 22.399 5.979 1.00 30.92 346 PRO A CA 1
ATOM 2761 C C . PRO A 1 346 ? 4.881 22.015 6.745 1.00 30.92 346 PRO A C 1
ATOM 2763 O O . PRO A 1 346 ? 5.374 22.804 7.556 1.00 30.92 346 PRO A O 1
ATOM 2766 N N . ALA A 1 347 ? 5.381 20.798 6.514 1.00 36.38 347 ALA A N 1
ATOM 2767 C CA . ALA A 1 347 ? 6.721 20.447 6.953 1.00 36.38 347 ALA A CA 1
ATOM 2768 C C . ALA A 1 347 ? 7.644 21.548 6.424 1.00 36.38 347 ALA A C 1
ATOM 2770 O O . ALA A 1 347 ? 7.716 21.760 5.212 1.00 36.38 347 ALA A O 1
ATOM 2771 N N . ILE A 1 348 ? 8.232 22.320 7.338 1.00 32.06 348 ILE A N 1
ATOM 2772 C CA . ILE A 1 348 ? 9.254 23.299 6.988 1.00 32.06 348 ILE A CA 1
ATOM 2773 C C . ILE A 1 348 ? 10.335 22.488 6.270 1.00 32.06 348 ILE A C 1
ATOM 2775 O O . ILE A 1 348 ? 10.809 21.493 6.823 1.00 32.06 348 ILE A O 1
ATOM 2779 N N . ALA A 1 349 ? 10.566 22.849 5.007 1.00 34.94 349 ALA A N 1
ATOM 2780 C CA . ALA A 1 349 ? 11.466 22.166 4.084 1.00 34.94 349 ALA A CA 1
ATOM 2781 C C . ALA A 1 349 ? 12.902 22.092 4.610 1.00 34.94 349 ALA A C 1
ATOM 2783 O O . ALA A 1 349 ? 13.317 23.045 5.313 1.00 34.94 349 ALA A O 1
#